Protein AF-A0A945KIW4-F1 (afdb_monomer_lite)

Structure (mmCIF, N/CA/C/O backbone):
data_AF-A0A945KIW4-F1
#
_entry.id   AF-A0A945KIW4-F1
#
loop_
_atom_site.group_PDB
_atom_site.id
_atom_site.type_symbol
_atom_site.label_atom_id
_atom_site.label_alt_id
_atom_site.label_comp_id
_atom_site.label_asym_id
_atom_site.label_entity_id
_atom_site.label_seq_id
_atom_site.pdbx_PDB_ins_code
_atom_site.Cartn_x
_atom_site.Cartn_y
_atom_site.Cartn_z
_atom_site.occupancy
_atom_site.B_iso_or_equiv
_atom_site.auth_seq_id
_atom_site.auth_comp_id
_atom_site.auth_asym_id
_atom_site.auth_atom_id
_atom_site.pdbx_PDB_model_num
ATOM 1 N N . MET A 1 1 ? -2.761 2.392 30.271 1.00 63.56 1 MET A N 1
ATOM 2 C CA . MET A 1 1 ? -2.564 2.402 28.803 1.00 63.56 1 MET A CA 1
ATOM 3 C C . MET A 1 1 ? -1.939 1.092 28.332 1.00 63.56 1 MET A C 1
ATOM 5 O O . MET A 1 1 ? -2.602 0.371 27.607 1.00 63.56 1 MET A O 1
ATOM 9 N N . MET A 1 2 ? -0.765 0.704 28.846 1.00 68.56 2 MET A N 1
ATOM 10 C CA . MET A 1 2 ? -0.045 -0.524 28.455 1.00 68.56 2 MET A CA 1
ATOM 11 C C . MET A 1 2 ? -0.873 -1.828 28.526 1.00 68.56 2 MET A C 1
ATOM 13 O O . MET A 1 2 ? -0.839 -2.626 27.595 1.00 68.56 2 MET A O 1
ATOM 17 N N . LEU A 1 3 ? -1.683 -2.027 29.576 1.00 72.81 3 LEU A N 1
ATOM 18 C CA . LEU A 1 3 ? -2.562 -3.206 29.697 1.00 72.81 3 LEU A CA 1
ATOM 19 C C . LEU A 1 3 ? -3.694 -3.241 28.651 1.00 72.81 3 LEU A C 1
ATOM 21 O O . LEU A 1 3 ? -4.058 -4.319 28.185 1.00 72.81 3 LEU A O 1
ATOM 25 N N . LEU A 1 4 ? -4.230 -2.078 28.264 1.00 71.62 4 LEU A N 1
ATOM 26 C CA . LEU A 1 4 ? -5.297 -1.963 27.259 1.00 71.62 4 LEU A CA 1
ATOM 27 C C . LEU A 1 4 ? -4.749 -2.213 25.853 1.00 71.62 4 LEU A C 1
ATOM 29 O O . LEU A 1 4 ? -5.308 -3.029 25.122 1.00 71.62 4 LEU A O 1
ATOM 33 N N . THR A 1 5 ? -3.604 -1.598 25.531 1.00 77.25 5 THR A N 1
ATOM 34 C CA . THR A 1 5 ? -2.856 -1.847 24.291 1.00 77.25 5 THR A CA 1
ATOM 35 C C . THR A 1 5 ? -2.535 -3.332 24.155 1.00 77.25 5 THR A C 1
ATOM 37 O O . THR A 1 5 ? -2.835 -3.929 23.128 1.00 77.25 5 THR A O 1
ATOM 40 N N . ARG A 1 6 ? -2.014 -3.965 25.217 1.00 81.44 6 ARG A N 1
ATOM 41 C CA . ARG A 1 6 ? -1.710 -5.401 25.225 1.00 81.44 6 ARG A CA 1
ATOM 42 C C . ARG A 1 6 ? -2.956 -6.243 24.949 1.00 81.44 6 ARG A C 1
ATOM 44 O O . ARG A 1 6 ? -2.915 -7.094 24.072 1.00 81.44 6 ARG A O 1
ATOM 51 N N . ARG A 1 7 ? -4.067 -6.020 25.660 1.00 82.69 7 ARG A N 1
ATOM 52 C CA . ARG A 1 7 ? -5.301 -6.807 25.460 1.00 82.69 7 ARG A CA 1
ATOM 53 C C . ARG A 1 7 ? -5.871 -6.664 24.049 1.00 82.69 7 ARG A C 1
ATOM 55 O O . ARG A 1 7 ? -6.299 -7.662 23.483 1.00 82.69 7 ARG A O 1
ATOM 62 N N . PHE A 1 8 ? -5.884 -5.454 23.485 1.00 81.94 8 PHE A N 1
ATOM 63 C CA . PHE A 1 8 ? -6.324 -5.261 22.099 1.00 81.94 8 PHE A CA 1
ATOM 64 C C . PHE A 1 8 ? -5.374 -5.931 21.109 1.00 81.94 8 PHE A C 1
ATOM 66 O O . PHE A 1 8 ? -5.842 -6.646 20.235 1.00 81.94 8 PHE A O 1
ATOM 73 N N . LEU A 1 9 ? -4.059 -5.791 21.299 1.00 85.00 9 LEU A N 1
ATOM 74 C CA . LEU A 1 9 ? -3.056 -6.444 20.459 1.00 85.00 9 LEU A CA 1
ATOM 75 C C . LEU A 1 9 ? -3.239 -7.969 20.428 1.00 85.00 9 LEU A C 1
ATOM 77 O O . LEU A 1 9 ? -3.213 -8.555 19.354 1.00 85.00 9 LEU A O 1
ATOM 81 N N . TRP A 1 10 ? -3.493 -8.604 21.577 1.00 85.88 10 TRP A N 1
ATOM 82 C CA . TRP A 1 10 ? -3.754 -10.049 21.653 1.00 85.88 10 TRP A CA 1
ATOM 83 C C . TRP A 1 10 ? -5.051 -10.476 20.957 1.00 85.88 10 TRP A C 1
ATOM 85 O O . TRP A 1 10 ? -5.103 -11.562 20.398 1.00 85.88 10 TRP A O 1
ATOM 95 N N . GLN A 1 11 ? -6.095 -9.644 20.971 1.00 86.94 11 GLN A N 1
ATOM 96 C CA . GLN A 1 11 ? -7.338 -9.929 20.240 1.00 86.94 11 GLN A CA 1
ATOM 97 C C . GLN A 1 11 ? -7.180 -9.713 18.729 1.00 86.94 11 GLN A C 1
ATOM 99 O O . GLN A 1 11 ? -7.781 -10.429 17.925 1.00 86.94 11 GLN A O 1
ATOM 104 N N . LEU A 1 12 ? -6.371 -8.723 18.352 1.00 86.25 12 LEU A N 1
ATOM 105 C CA . LEU A 1 12 ? -6.058 -8.379 16.970 1.00 86.25 12 LEU A CA 1
ATOM 106 C C . LEU A 1 12 ? -5.184 -9.457 16.317 1.00 86.25 12 LEU A C 1
ATOM 108 O O . LEU A 1 12 ? -5.447 -9.855 15.185 1.00 86.25 12 LEU A O 1
ATOM 112 N N . LEU A 1 13 ? -4.196 -9.958 17.062 1.00 86.19 13 LEU A N 1
ATOM 113 C CA . LEU A 1 13 ? -3.215 -10.962 16.649 1.00 86.19 13 LEU A CA 1
ATOM 114 C C . LEU A 1 13 ? -3.462 -12.333 17.294 1.00 86.19 13 LEU A C 1
ATOM 116 O O . LEU A 1 13 ? -2.514 -13.069 17.565 1.00 86.19 13 LEU A O 1
ATOM 120 N N . ASP A 1 14 ? -4.720 -12.688 17.564 1.00 87.94 14 ASP A N 1
ATOM 121 C CA . ASP A 1 14 ? -5.039 -14.056 17.985 1.00 87.94 14 ASP A CA 1
ATOM 122 C C . ASP A 1 14 ? -4.517 -15.052 16.932 1.00 87.94 14 ASP A C 1
ATOM 124 O O . ASP A 1 14 ? -4.387 -14.702 15.757 1.00 87.94 14 ASP A O 1
ATOM 128 N N . TRP A 1 15 ? -4.224 -16.296 17.313 1.00 78.19 15 TRP A N 1
ATOM 129 C CA . TRP A 1 15 ? -3.606 -17.282 16.416 1.00 78.19 15 TRP A CA 1
ATOM 130 C C . TRP A 1 15 ? -4.393 -17.437 15.107 1.00 78.19 15 TRP A C 1
ATOM 132 O O . TRP A 1 15 ? -3.803 -17.504 14.033 1.00 78.19 15 TRP A O 1
ATOM 142 N N . ARG A 1 16 ? -5.732 -17.382 15.176 1.00 80.75 16 ARG A N 1
ATOM 143 C CA . ARG A 1 16 ? -6.624 -17.397 14.002 1.00 80.75 16 ARG A CA 1
ATOM 144 C C . ARG A 1 16 ? -6.408 -16.190 13.095 1.00 80.75 16 ARG A C 1
ATOM 146 O O . ARG A 1 16 ? -6.459 -16.317 11.877 1.00 80.75 16 ARG A O 1
ATOM 153 N N . GLY A 1 17 ? -6.179 -15.027 13.700 1.00 75.31 17 GLY A N 1
ATOM 154 C CA . GLY A 1 17 ? -5.874 -13.789 12.997 1.00 75.31 17 GLY A CA 1
ATOM 155 C C . GLY A 1 17 ? -4.474 -13.781 12.393 1.00 75.31 17 GLY A C 1
ATOM 156 O O . GLY A 1 17 ? -4.293 -13.214 11.328 1.00 75.31 17 GLY A O 1
ATOM 157 N N . LEU A 1 18 ? -3.500 -14.454 13.009 1.00 82.25 18 LEU A N 1
ATOM 158 C CA . LEU A 1 18 ? -2.141 -14.581 12.474 1.00 82.25 18 LEU A CA 1
ATOM 159 C C . LEU A 1 18 ? -2.008 -15.643 11.375 1.00 82.25 18 LEU A C 1
ATOM 161 O O . LEU A 1 18 ? -1.138 -15.511 10.516 1.00 82.25 18 LEU A O 1
ATOM 165 N N . LEU A 1 19 ? -2.867 -16.666 11.358 1.00 84.94 19 LEU A N 1
ATOM 166 C CA . LEU A 1 19 ? -2.824 -17.709 10.330 1.00 84.94 19 LEU A CA 1
ATOM 167 C C . LEU A 1 19 ? -3.043 -17.159 8.921 1.00 84.94 19 LEU A C 1
ATOM 169 O O . LEU A 1 19 ? -2.301 -17.518 8.013 1.00 84.94 19 LEU A O 1
ATOM 173 N N . PHE A 1 20 ? -4.029 -16.278 8.740 1.00 86.44 20 PHE A N 1
ATOM 174 C CA . PHE A 1 20 ? -4.314 -15.681 7.435 1.00 86.44 20 PHE A CA 1
ATOM 175 C C . PHE A 1 20 ? -3.099 -14.940 6.837 1.00 86.44 20 PHE A C 1
ATOM 177 O O . PHE A 1 20 ? -2.654 -15.335 5.759 1.00 86.44 20 PHE A O 1
ATOM 184 N N . PRO A 1 21 ? -2.501 -13.930 7.505 1.00 86.38 21 PRO A N 1
ATOM 185 C CA . PRO A 1 21 ? -1.331 -13.241 6.980 1.00 86.38 21 PRO A CA 1
ATOM 186 C C . PRO A 1 21 ? -0.107 -14.157 6.880 1.00 86.38 21 PRO A C 1
ATOM 188 O O . PRO A 1 21 ? 0.658 -14.012 5.936 1.00 86.38 21 PRO A O 1
ATOM 191 N N . ALA A 1 22 ? 0.076 -15.130 7.780 1.00 85.62 22 ALA A N 1
ATOM 192 C CA . ALA A 1 22 ? 1.193 -16.073 7.686 1.00 85.62 22 ALA A CA 1
ATOM 193 C C . ALA A 1 22 ? 1.112 -16.946 6.423 1.00 85.62 22 ALA A C 1
ATOM 195 O O . ALA A 1 22 ? 2.084 -17.035 5.673 1.00 85.62 22 ALA A O 1
ATOM 196 N N . VAL A 1 23 ? -0.053 -17.546 6.153 1.00 87.56 23 VAL A N 1
ATOM 197 C CA . VAL A 1 23 ? -0.297 -18.320 4.923 1.00 87.56 23 VAL A CA 1
ATOM 198 C C . VAL A 1 23 ? -0.122 -17.433 3.698 1.00 87.56 23 VAL A C 1
ATOM 200 O O . VAL A 1 23 ? 0.484 -17.848 2.716 1.00 87.56 23 VAL A O 1
ATOM 203 N N . LEU A 1 24 ? -0.603 -16.195 3.774 1.00 88.00 24 LEU A N 1
ATOM 204 C CA . LEU A 1 24 ? -0.514 -15.238 2.686 1.00 88.00 24 LEU A CA 1
ATOM 205 C C . LEU A 1 24 ? 0.927 -14.817 2.385 1.00 88.00 24 LEU A C 1
ATOM 207 O O . LEU A 1 24 ? 1.303 -14.773 1.220 1.00 88.00 24 LEU A O 1
ATOM 211 N N . PHE A 1 25 ? 1.758 -14.575 3.400 1.00 88.88 25 PHE A N 1
ATOM 212 C CA . PHE A 1 25 ? 3.174 -14.263 3.201 1.00 88.88 25 PHE A CA 1
ATOM 213 C C . PHE A 1 25 ? 3.956 -15.457 2.665 1.00 88.88 25 PHE A C 1
ATOM 215 O O . PHE A 1 25 ? 4.799 -15.276 1.791 1.00 88.88 25 PHE A O 1
ATOM 222 N N . LEU A 1 26 ? 3.656 -16.674 3.128 1.00 85.25 26 LEU A N 1
ATOM 223 C CA . LEU A 1 26 ? 4.253 -17.888 2.573 1.00 85.25 26 LEU A CA 1
ATOM 224 C C . LEU A 1 26 ? 3.846 -18.081 1.109 1.00 85.25 26 LEU A C 1
ATOM 226 O O . LEU A 1 26 ? 4.709 -18.291 0.263 1.00 85.25 26 LEU A O 1
ATOM 230 N N . ALA A 1 27 ? 2.559 -17.940 0.790 1.00 85.44 27 ALA A N 1
ATOM 231 C CA . ALA A 1 27 ? 2.065 -18.017 -0.580 1.00 85.44 27 ALA A CA 1
ATOM 232 C C . ALA A 1 27 ? 2.685 -16.926 -1.463 1.00 85.44 27 ALA A C 1
ATOM 234 O O . ALA A 1 27 ? 3.157 -17.225 -2.553 1.00 85.44 27 ALA A O 1
ATOM 235 N N . ALA A 1 28 ? 2.763 -15.684 -0.980 1.00 85.62 28 ALA A N 1
ATOM 236 C CA . ALA A 1 28 ? 3.401 -14.580 -1.688 1.00 85.62 28 ALA A CA 1
ATOM 237 C C . ALA A 1 28 ? 4.881 -14.856 -1.953 1.00 85.62 28 ALA A C 1
ATOM 239 O O . ALA A 1 28 ? 5.380 -14.621 -3.055 1.00 85.62 28 ALA A O 1
ATOM 240 N N . ALA A 1 29 ? 5.595 -15.372 -0.957 1.00 83.06 29 ALA A N 1
ATOM 241 C CA . ALA A 1 29 ? 7.010 -15.663 -1.079 1.00 83.06 29 ALA A CA 1
ATOM 242 C C . ALA A 1 29 ? 7.276 -16.830 -2.049 1.00 83.06 29 ALA A C 1
ATOM 244 O O . ALA A 1 29 ? 8.207 -16.729 -2.842 1.00 83.06 29 ALA A O 1
ATOM 245 N N . GLN A 1 30 ? 6.419 -17.858 -2.055 1.00 82.00 30 GLN A N 1
ATOM 246 C CA . GLN A 1 30 ? 6.474 -19.001 -2.980 1.00 82.00 30 GLN A CA 1
ATOM 247 C C . GLN A 1 30 ? 6.045 -18.648 -4.411 1.00 82.00 30 GLN A C 1
ATOM 249 O O . GLN A 1 30 ? 6.653 -19.087 -5.383 1.00 82.00 30 GLN A O 1
ATOM 254 N N . LEU A 1 31 ? 4.994 -17.843 -4.573 1.00 76.38 31 LEU A N 1
ATOM 255 C CA . LEU A 1 31 ? 4.541 -17.405 -5.892 1.00 76.38 31 LEU A CA 1
ATOM 256 C C . LEU A 1 31 ? 5.567 -16.462 -6.513 1.00 76.38 31 LEU A C 1
ATOM 258 O O . LEU A 1 31 ? 5.933 -16.637 -7.670 1.00 76.38 31 LEU A O 1
ATOM 262 N N . SER A 1 32 ? 6.106 -15.520 -5.739 1.00 73.50 32 SER A N 1
ATOM 263 C CA . SER A 1 32 ? 7.116 -14.584 -6.247 1.00 73.50 32 SER A CA 1
ATOM 264 C C . SER A 1 32 ? 8.484 -15.217 -6.537 1.00 73.50 32 SER A C 1
ATOM 266 O O . SER A 1 32 ? 9.321 -14.588 -7.180 1.00 73.50 32 SER A O 1
ATOM 268 N N . SER A 1 33 ? 8.750 -16.435 -6.055 1.00 70.31 33 SER A N 1
ATOM 269 C CA . SER A 1 33 ? 9.954 -17.201 -6.397 1.00 70.31 33 SER A CA 1
ATOM 270 C C . SER A 1 33 ? 9.767 -18.148 -7.582 1.00 70.31 33 SER A C 1
ATOM 272 O O . SER A 1 33 ? 10.751 -18.697 -8.079 1.00 70.31 33 SER A O 1
ATOM 274 N N . ASN A 1 34 ? 8.536 -18.371 -8.050 1.00 65.19 34 ASN A N 1
ATOM 275 C CA . ASN A 1 34 ? 8.277 -19.379 -9.067 1.00 65.19 34 ASN A CA 1
ATOM 276 C C . ASN A 1 34 ? 8.576 -18.859 -10.483 1.00 65.19 34 ASN A C 1
ATOM 278 O O . ASN A 1 34 ? 7.857 -18.031 -11.038 1.00 65.19 34 ASN A O 1
ATOM 282 N N . HIS A 1 35 ? 9.620 -19.417 -11.100 1.00 59.22 35 HIS A N 1
ATOM 283 C CA . HIS A 1 35 ? 10.063 -19.087 -12.458 1.00 59.22 35 HIS A CA 1
ATOM 284 C C . HIS A 1 35 ? 9.017 -19.417 -13.537 1.00 59.22 35 HIS A C 1
ATOM 286 O O . HIS A 1 35 ? 8.996 -18.781 -14.586 1.00 59.22 35 HIS A O 1
ATOM 292 N N . THR A 1 36 ? 8.146 -20.399 -13.293 1.00 52.28 36 THR A N 1
ATOM 293 C CA . THR A 1 36 ? 7.191 -20.900 -14.301 1.00 52.28 36 THR A CA 1
ATOM 294 C C . THR A 1 36 ? 5.951 -20.024 -14.461 1.00 52.28 36 THR A C 1
ATOM 296 O O . THR A 1 36 ? 5.303 -20.072 -15.502 1.00 52.28 36 THR A O 1
ATOM 299 N N . LEU A 1 37 ? 5.635 -19.205 -13.454 1.00 51.31 37 LEU A N 1
ATOM 300 C CA . LEU A 1 37 ? 4.427 -18.375 -13.421 1.00 51.31 37 LEU A CA 1
ATOM 301 C C . LEU A 1 37 ? 4.678 -16.926 -13.870 1.00 51.31 37 LEU A C 1
ATOM 303 O O . LEU A 1 37 ? 3.746 -16.130 -13.895 1.00 51.31 37 LEU A O 1
ATOM 307 N N . GLY A 1 38 ? 5.919 -16.570 -14.223 1.00 48.00 38 GLY A N 1
ATOM 308 C CA . GLY A 1 38 ? 6.281 -15.209 -14.641 1.00 48.00 38 GLY A CA 1
ATOM 309 C C . GLY A 1 38 ? 6.292 -14.170 -13.509 1.00 48.00 38 GLY A C 1
ATOM 310 O O . GLY A 1 38 ? 6.544 -12.999 -13.765 1.00 48.00 38 GLY A O 1
ATOM 311 N N . THR A 1 39 ? 6.082 -14.589 -12.261 1.00 52.34 39 THR A N 1
ATOM 312 C CA . THR A 1 39 ? 5.882 -13.749 -11.064 1.00 52.34 39 THR A CA 1
ATOM 313 C C . THR A 1 39 ? 7.182 -13.338 -10.359 1.00 52.34 39 THR A C 1
ATOM 315 O O . THR A 1 39 ? 7.203 -13.077 -9.158 1.00 52.34 39 THR A O 1
ATOM 318 N N . GLN A 1 40 ? 8.304 -13.286 -11.084 1.00 65.81 40 GLN A N 1
ATOM 319 C CA . GLN A 1 40 ? 9.625 -12.932 -10.542 1.00 65.81 40 GLN A CA 1
ATOM 320 C C . GLN A 1 40 ? 9.799 -11.424 -10.345 1.00 65.81 40 GLN A C 1
ATOM 322 O O . GLN A 1 40 ? 10.730 -10.804 -10.878 1.00 65.81 40 GLN A O 1
ATOM 327 N N . SER A 1 41 ? 8.896 -10.808 -9.597 1.00 72.94 41 SER A N 1
ATOM 328 C CA . SER A 1 41 ? 9.038 -9.410 -9.235 1.00 72.94 41 SER A CA 1
ATOM 329 C C . SER A 1 41 ? 8.836 -9.216 -7.739 1.00 72.94 41 SER A C 1
ATOM 331 O O . SER A 1 41 ? 8.023 -9.870 -7.076 1.00 72.94 41 SER A O 1
ATOM 333 N N . LEU A 1 42 ? 9.620 -8.293 -7.182 1.00 79.31 42 LEU A N 1
ATOM 334 C CA . LEU A 1 42 ? 9.376 -7.794 -5.836 1.00 79.31 42 LEU A CA 1
ATOM 335 C C . LEU A 1 42 ? 8.002 -7.104 -5.766 1.00 79.31 42 LEU A C 1
ATOM 337 O O . LEU A 1 4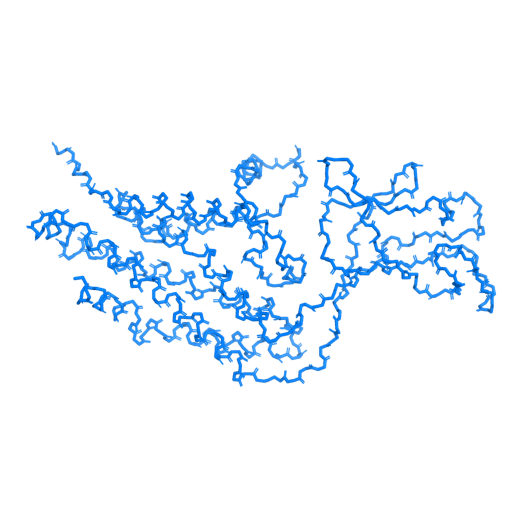2 ? 7.345 -7.171 -4.730 1.00 79.31 42 LEU A O 1
ATOM 341 N N . GLY A 1 43 ? 7.543 -6.525 -6.878 1.00 80.62 43 GLY A N 1
ATOM 342 C CA . GLY A 1 43 ? 6.206 -5.964 -7.017 1.00 80.62 43 GLY A CA 1
ATOM 343 C C . GLY A 1 43 ? 5.091 -6.976 -6.758 1.00 80.62 43 GLY A C 1
ATOM 344 O O . GLY A 1 43 ? 4.190 -6.677 -5.978 1.00 80.62 43 GLY A O 1
ATOM 345 N N . ASP A 1 44 ? 5.158 -8.184 -7.323 1.00 81.31 44 ASP A N 1
ATOM 346 C CA . ASP A 1 44 ? 4.145 -9.237 -7.116 1.00 81.31 44 ASP A CA 1
ATOM 347 C C . ASP A 1 44 ? 4.127 -9.728 -5.668 1.00 81.31 44 ASP A C 1
ATOM 349 O O . ASP A 1 44 ? 3.067 -9.945 -5.074 1.00 81.31 44 ASP A O 1
ATOM 353 N N . TYR A 1 45 ? 5.316 -9.849 -5.070 1.00 86.06 45 TYR A N 1
ATOM 354 C CA . TYR A 1 45 ? 5.440 -10.150 -3.651 1.00 86.06 45 TYR A CA 1
ATOM 355 C C . TYR A 1 45 ? 4.736 -9.092 -2.792 1.00 86.06 45 TYR A C 1
ATOM 357 O O . TYR A 1 45 ? 3.934 -9.433 -1.922 1.00 86.06 45 TYR A O 1
ATOM 365 N N . LEU A 1 46 ? 5.020 -7.812 -3.045 1.00 87.94 46 LEU A N 1
ATOM 366 C CA . LEU A 1 46 ? 4.427 -6.698 -2.309 1.00 87.94 46 LEU A CA 1
ATOM 367 C C . LEU A 1 46 ? 2.918 -6.600 -2.553 1.00 87.94 46 LEU A C 1
ATOM 369 O O . LEU A 1 46 ? 2.176 -6.362 -1.602 1.00 87.94 46 LEU A O 1
ATOM 373 N N . ALA A 1 47 ? 2.454 -6.852 -3.782 1.00 88.06 47 ALA A N 1
ATOM 374 C CA . ALA A 1 47 ? 1.037 -6.882 -4.139 1.00 88.06 47 ALA A CA 1
ATOM 375 C C . ALA A 1 47 ? 0.276 -7.877 -3.264 1.00 88.06 47 ALA A C 1
ATOM 377 O O . ALA A 1 47 ? -0.706 -7.514 -2.615 1.00 88.06 47 ALA A O 1
ATOM 378 N N . LEU A 1 48 ? 0.776 -9.108 -3.162 1.00 87.31 48 LEU A N 1
ATOM 379 C CA . LEU A 1 48 ? 0.174 -10.115 -2.297 1.00 87.31 48 LEU A CA 1
ATOM 380 C C . LEU A 1 48 ? 0.333 -9.744 -0.819 1.00 87.31 48 LEU A C 1
ATOM 382 O O . LEU A 1 48 ? -0.647 -9.791 -0.079 1.00 87.31 48 LEU A O 1
ATOM 386 N N . ALA A 1 49 ? 1.517 -9.299 -0.390 1.00 88.94 49 ALA A N 1
ATOM 387 C CA . ALA A 1 49 ? 1.766 -8.898 0.995 1.00 88.94 49 ALA A CA 1
ATOM 388 C C . ALA A 1 49 ? 0.863 -7.740 1.464 1.00 88.94 49 ALA A C 1
ATOM 390 O O . ALA A 1 49 ? 0.537 -7.678 2.650 1.00 88.94 49 ALA A O 1
ATOM 391 N N . SER A 1 50 ? 0.409 -6.865 0.558 1.00 91.69 50 SER A N 1
ATOM 392 C CA . SER A 1 50 ? -0.499 -5.744 0.851 1.00 91.69 50 SER A CA 1
ATOM 393 C C . SER A 1 50 ? -1.899 -6.177 1.315 1.00 91.69 50 SER A C 1
ATOM 395 O O . SER A 1 50 ? -2.608 -5.417 1.974 1.00 91.69 50 SER A O 1
ATOM 397 N N . LEU A 1 51 ? -2.287 -7.432 1.082 1.00 91.62 51 LEU A N 1
ATOM 398 C CA . LEU A 1 51 ? -3.542 -7.978 1.598 1.00 91.62 51 LEU A CA 1
ATOM 399 C C . LEU A 1 51 ? -3.533 -8.127 3.129 1.00 91.62 51 LEU A C 1
ATOM 401 O O . LEU A 1 51 ? -4.586 -8.053 3.763 1.00 91.62 51 LEU A O 1
ATOM 405 N N . ALA A 1 52 ? -2.360 -8.293 3.747 1.00 91.75 52 ALA A N 1
ATOM 406 C CA . ALA A 1 52 ? -2.230 -8.383 5.199 1.00 91.75 52 ALA A CA 1
ATOM 407 C C . ALA A 1 52 ? -2.583 -7.067 5.930 1.00 91.75 52 ALA A C 1
ATOM 409 O O . ALA A 1 52 ? -3.401 -7.117 6.852 1.00 91.75 52 ALA A O 1
ATOM 410 N N . PRO A 1 53 ? -2.048 -5.885 5.556 1.00 92.94 53 PRO A N 1
ATOM 411 C CA . PRO A 1 53 ? -2.482 -4.623 6.151 1.00 92.94 53 PRO A CA 1
ATOM 412 C C . PRO A 1 53 ? -3.945 -4.282 5.832 1.00 92.94 53 PRO A C 1
ATOM 414 O O . PRO A 1 53 ? -4.631 -3.748 6.701 1.00 92.94 53 PRO A O 1
ATOM 417 N N . ILE A 1 54 ? -4.466 -4.658 4.658 1.00 92.94 54 ILE A N 1
ATOM 418 C CA . ILE A 1 54 ? -5.902 -4.539 4.339 1.00 92.94 54 ILE A CA 1
ATOM 419 C C . ILE A 1 54 ? -6.750 -5.339 5.338 1.00 92.94 54 ILE A C 1
ATOM 421 O O . ILE A 1 54 ? -7.689 -4.812 5.941 1.00 92.94 54 ILE A O 1
ATOM 425 N N . TRP A 1 55 ? -6.389 -6.604 5.558 1.00 93.69 55 TRP A N 1
ATOM 426 C CA . TRP A 1 55 ? -7.040 -7.464 6.544 1.00 93.69 55 TRP A CA 1
ATOM 427 C C . TRP A 1 55 ? -6.934 -6.891 7.964 1.00 93.69 55 TRP A C 1
ATOM 429 O O . TRP A 1 55 ? -7.913 -6.908 8.713 1.00 93.69 55 TRP A O 1
ATOM 439 N N . LEU A 1 56 ? -5.777 -6.329 8.326 1.00 93.31 56 LEU A N 1
ATOM 440 C CA . LEU A 1 56 ? -5.559 -5.713 9.632 1.00 93.31 56 LEU A CA 1
ATOM 441 C C . LEU A 1 56 ? -6.498 -4.525 9.870 1.00 93.31 56 LEU A C 1
ATOM 443 O O . LEU A 1 56 ? -7.067 -4.424 10.958 1.00 93.31 56 LEU A O 1
ATOM 447 N N . ILE A 1 57 ? -6.687 -3.652 8.873 1.00 94.00 57 ILE A N 1
ATOM 448 C CA . ILE A 1 57 ? -7.618 -2.515 8.967 1.00 94.00 57 ILE A CA 1
ATOM 449 C C . ILE A 1 57 ? -9.032 -3.023 9.243 1.00 94.00 57 ILE A C 1
ATOM 451 O O . ILE A 1 57 ? -9.671 -2.567 10.196 1.00 94.00 57 ILE A O 1
ATOM 455 N N . TYR A 1 58 ? -9.492 -4.010 8.469 1.00 93.88 58 TYR A N 1
ATOM 456 C CA . TYR A 1 58 ? -10.800 -4.625 8.682 1.00 93.88 58 TYR A CA 1
ATOM 457 C C . TYR A 1 58 ? -10.936 -5.195 10.095 1.00 93.88 58 TYR A C 1
ATOM 459 O O . TYR A 1 58 ? -11.908 -4.913 10.797 1.00 93.88 58 TYR A O 1
ATOM 467 N N . ARG A 1 59 ? -9.939 -5.966 10.540 1.00 92.81 59 ARG A N 1
ATOM 468 C CA . ARG A 1 59 ? -9.962 -6.624 11.847 1.00 92.81 59 ARG A CA 1
ATOM 469 C C . ARG A 1 59 ? -9.953 -5.622 12.999 1.00 92.81 59 ARG A C 1
ATOM 471 O O . ARG A 1 59 ? -10.684 -5.810 13.970 1.00 92.81 59 ARG A O 1
ATOM 478 N N . ALA A 1 60 ? -9.161 -4.558 12.890 1.00 92.06 60 ALA A N 1
ATOM 479 C CA . ALA A 1 60 ? -9.122 -3.485 13.876 1.00 92.06 60 ALA A CA 1
ATOM 480 C C . ALA A 1 60 ? -10.481 -2.771 13.966 1.00 92.06 60 ALA A C 1
ATOM 482 O O . ALA A 1 60 ? -10.980 -2.536 15.068 1.00 92.06 60 ALA A O 1
ATOM 483 N N . CYS A 1 61 ? -11.112 -2.503 12.819 1.00 91.81 61 CYS A N 1
ATOM 484 C CA . CYS A 1 61 ? -12.450 -1.918 12.750 1.00 91.81 61 CYS A CA 1
ATOM 485 C C . CYS A 1 61 ? -13.517 -2.827 13.372 1.00 91.81 61 CYS A C 1
ATOM 487 O O . CYS A 1 61 ? -14.357 -2.349 14.131 1.00 91.81 61 CYS A O 1
ATOM 489 N N . ASP A 1 62 ? -13.479 -4.130 13.084 1.00 91.12 62 ASP A N 1
ATOM 490 C CA . ASP A 1 62 ? -14.429 -5.114 13.613 1.00 91.12 62 ASP A CA 1
ATOM 491 C C . ASP A 1 62 ? -14.341 -5.228 15.139 1.00 91.12 62 ASP A C 1
ATOM 493 O O . ASP A 1 62 ? -15.349 -5.108 15.835 1.00 91.12 62 ASP A O 1
ATOM 497 N N . LEU A 1 63 ? -13.127 -5.349 15.681 1.00 89.69 63 LEU A N 1
ATOM 498 C CA . LEU A 1 63 ? -12.914 -5.404 17.128 1.00 89.69 63 LEU A CA 1
ATOM 499 C C . LEU A 1 63 ? -13.324 -4.106 17.829 1.00 89.69 63 LEU A C 1
ATOM 501 O O . LEU A 1 63 ? -13.954 -4.159 18.888 1.00 89.69 63 LEU A O 1
ATOM 505 N N . SER A 1 64 ? -12.996 -2.948 17.247 1.00 88.19 64 SER A N 1
ATOM 506 C CA . SER A 1 64 ? -13.396 -1.653 17.808 1.00 88.19 64 SER A CA 1
ATOM 507 C C . SER A 1 64 ? -14.923 -1.504 17.797 1.00 88.19 64 SER A C 1
ATOM 509 O O . SER A 1 64 ? -15.523 -1.153 18.812 1.00 88.19 64 SER A O 1
ATOM 511 N N . HIS A 1 65 ? -15.588 -1.894 16.703 1.00 89.50 65 HIS A N 1
ATOM 512 C CA . HIS A 1 65 ? -17.048 -1.893 16.609 1.00 89.50 65 HIS A CA 1
ATOM 513 C C . HIS A 1 65 ? -17.705 -2.836 17.632 1.00 89.50 65 HIS A C 1
ATOM 515 O O . HIS A 1 65 ? -18.644 -2.435 18.319 1.00 89.50 65 HIS A O 1
ATOM 521 N N . GLN A 1 66 ? -17.210 -4.070 17.781 1.00 86.94 66 GLN A N 1
ATOM 522 C CA . GLN A 1 66 ? -17.721 -5.034 18.766 1.00 86.94 66 GLN A CA 1
ATOM 523 C C . GLN A 1 66 ? -17.591 -4.513 20.199 1.00 86.94 66 GLN A C 1
ATOM 525 O O . GLN A 1 66 ? -18.538 -4.611 20.980 1.00 86.94 66 GLN A O 1
ATOM 530 N N . ARG A 1 67 ? -16.452 -3.911 20.550 1.00 82.44 67 ARG A N 1
ATOM 531 C CA . ARG A 1 67 ? -16.262 -3.301 21.872 1.00 82.44 67 ARG A CA 1
ATOM 532 C C . ARG A 1 67 ? -17.229 -2.150 22.113 1.00 82.44 67 ARG A C 1
ATOM 534 O O . ARG A 1 67 ? -17.882 -2.101 23.155 1.00 82.44 67 ARG A O 1
ATOM 541 N N . LEU A 1 68 ? -17.360 -1.258 21.132 1.00 78.81 68 LEU A N 1
ATOM 542 C CA . LEU A 1 68 ? -18.223 -0.084 21.227 1.00 78.81 68 LEU A CA 1
ATOM 543 C C . LEU A 1 68 ? -19.708 -0.445 21.340 1.00 78.81 68 LEU A C 1
ATOM 545 O O . LEU A 1 68 ? -20.406 0.168 22.143 1.00 78.81 68 LEU A O 1
ATOM 549 N N . HIS A 1 69 ? -20.185 -1.414 20.553 1.00 77.94 69 HIS A N 1
ATOM 550 C CA . HIS A 1 69 ? -21.619 -1.689 20.407 1.00 77.94 69 HIS A CA 1
ATOM 551 C C . HIS A 1 69 ? -22.110 -2.937 21.142 1.00 77.94 69 HIS A C 1
ATOM 553 O O . HIS A 1 69 ? -23.222 -2.924 21.658 1.00 77.94 69 HIS A O 1
ATOM 559 N N . ALA A 1 70 ? -21.317 -4.009 21.200 1.00 74.44 70 ALA A N 1
ATOM 560 C CA . ALA A 1 70 ? -21.745 -5.266 21.818 1.00 74.44 70 ALA A CA 1
ATOM 561 C C . ALA A 1 70 ? -21.305 -5.390 23.283 1.00 74.44 70 ALA A C 1
ATOM 563 O O . ALA A 1 70 ? -21.972 -6.058 24.065 1.00 74.44 70 ALA A O 1
ATOM 564 N N . GLN A 1 71 ? -20.191 -4.758 23.665 1.00 76.94 71 GLN A N 1
ATOM 565 C CA . GLN A 1 71 ? -19.618 -4.902 25.011 1.00 76.94 71 GLN A CA 1
ATOM 566 C C . GLN A 1 71 ? -19.892 -3.698 25.924 1.00 76.94 71 GLN A C 1
ATOM 568 O O . GLN A 1 71 ? -19.459 -3.702 27.072 1.00 76.94 71 GLN A O 1
ATOM 573 N N . GLY A 1 72 ? -20.592 -2.667 25.435 1.00 69.00 72 GLY A N 1
ATOM 574 C CA . GLY A 1 72 ? -20.933 -1.479 26.227 1.00 69.00 72 GLY A CA 1
ATOM 575 C C . GLY A 1 72 ? -19.729 -0.606 26.596 1.00 69.00 72 GLY A C 1
ATOM 576 O O . GLY A 1 72 ? -19.820 0.229 27.495 1.00 69.00 72 GLY A O 1
ATOM 577 N N . TRP A 1 73 ? -18.587 -0.760 25.909 1.00 69.62 73 TRP A N 1
ATOM 578 C CA . TRP A 1 73 ? -17.375 -0.001 26.244 1.00 69.62 73 TRP A CA 1
ATOM 579 C C . TRP A 1 73 ? -17.534 1.493 25.971 1.00 69.62 73 TRP A C 1
ATOM 581 O O . TRP A 1 73 ? -16.806 2.286 26.554 1.00 69.62 73 TRP A O 1
ATOM 591 N N . ALA A 1 74 ? -18.492 1.896 25.133 1.00 65.44 74 ALA A N 1
ATOM 592 C CA . ALA A 1 74 ? -18.819 3.305 24.939 1.00 65.44 74 ALA A CA 1
ATOM 593 C C . ALA A 1 74 ? -19.296 3.971 26.244 1.00 65.44 74 ALA A C 1
ATOM 595 O O . ALA A 1 74 ? -18.889 5.093 26.542 1.00 65.44 74 ALA A O 1
ATOM 596 N N . ASP A 1 75 ? -20.104 3.275 27.048 1.00 64.88 75 ASP A N 1
ATOM 597 C CA . ASP A 1 75 ? -20.562 3.783 28.344 1.00 64.88 75 ASP A CA 1
ATOM 598 C C . ASP A 1 75 ? -19.453 3.688 29.395 1.00 64.88 75 ASP A C 1
ATOM 600 O O . ASP A 1 75 ? -19.246 4.613 30.180 1.00 64.88 75 ASP A O 1
ATOM 604 N N . GLU A 1 76 ? -18.661 2.616 29.354 1.00 63.56 76 GLU A N 1
ATOM 605 C CA . GLU A 1 76 ? -17.516 2.431 30.245 1.00 63.56 76 GLU A CA 1
ATOM 606 C C . GLU A 1 76 ? -16.400 3.472 30.007 1.00 63.56 76 GLU A C 1
ATOM 608 O O . GLU A 1 76 ? -15.785 3.944 30.962 1.00 63.56 76 GLU A O 1
ATOM 613 N N . GLU A 1 77 ? -16.164 3.886 28.756 1.00 64.31 77 GLU A N 1
ATOM 614 C CA . GLU A 1 77 ? -15.240 4.969 28.387 1.00 64.31 77 GLU A CA 1
ATOM 615 C C . GLU A 1 77 ? -15.683 6.322 28.957 1.00 64.31 77 GLU A C 1
ATOM 617 O O . GLU A 1 77 ? -14.851 7.068 29.475 1.00 64.31 77 GLU A O 1
ATOM 622 N N . VAL A 1 78 ? -16.982 6.635 28.882 1.00 61.84 78 VAL A N 1
ATOM 623 C CA . VAL A 1 78 ? -17.550 7.878 29.431 1.00 61.84 78 VAL A CA 1
ATOM 624 C C . VAL A 1 78 ? -17.433 7.902 30.958 1.00 61.84 78 VAL A C 1
ATOM 626 O O . VAL A 1 78 ? -17.186 8.959 31.536 1.00 61.84 78 VAL A O 1
ATOM 629 N N . LEU A 1 79 ? -17.564 6.739 31.605 1.00 55.94 79 LEU A N 1
ATOM 630 C CA . LEU A 1 79 ? -17.558 6.600 33.062 1.00 55.94 79 LEU A CA 1
ATOM 631 C C . LEU A 1 79 ? -16.149 6.486 33.679 1.00 55.94 79 LEU A C 1
ATOM 633 O O . LEU A 1 79 ? -15.931 7.002 34.774 1.00 55.94 79 LEU A O 1
ATOM 637 N N . ARG A 1 80 ? -15.177 5.819 33.030 1.00 57.94 80 ARG A N 1
ATOM 638 C CA . ARG A 1 80 ? -13.878 5.479 33.659 1.00 57.94 80 ARG A CA 1
ATOM 639 C C . ARG A 1 80 ? -12.818 6.580 33.655 1.00 57.94 80 ARG A C 1
ATOM 641 O O . ARG A 1 80 ? -11.929 6.512 34.496 1.00 57.94 80 ARG A O 1
ATOM 648 N N . SER A 1 81 ? -12.847 7.547 32.734 1.00 51.00 81 SER A N 1
ATOM 649 C CA . SER A 1 81 ? -12.146 8.849 32.834 1.00 51.00 81 SER A CA 1
ATOM 650 C C . SER A 1 81 ? -12.244 9.617 31.505 1.00 51.00 81 SER A C 1
ATOM 652 O O . SER A 1 81 ? -12.166 8.986 30.452 1.00 51.00 81 SER A O 1
ATOM 654 N N . PRO A 1 82 ? -12.216 10.965 31.510 1.00 54.22 82 PRO A N 1
ATOM 655 C CA . PRO A 1 82 ? -12.157 11.801 30.298 1.00 54.22 82 PRO A CA 1
ATOM 656 C C . PRO A 1 82 ? -10.840 11.681 29.506 1.00 54.22 82 PRO A C 1
ATOM 658 O O . PRO A 1 82 ? -10.639 12.358 28.495 1.00 54.22 82 PRO A O 1
ATOM 661 N N . THR A 1 83 ? -9.890 10.865 29.972 1.00 55.97 83 THR A N 1
ATOM 662 C CA . THR A 1 83 ? -8.583 10.750 29.334 1.00 55.97 83 THR A CA 1
ATOM 663 C C . THR A 1 83 ? -8.702 9.842 28.115 1.00 55.97 83 THR A C 1
ATOM 665 O O . THR A 1 83 ? -9.040 8.669 28.235 1.00 55.97 83 THR A O 1
ATOM 668 N N . LYS A 1 84 ? -8.416 10.400 26.934 1.00 63.47 84 LYS A N 1
ATOM 669 C CA . LYS A 1 84 ? -8.490 9.830 25.570 1.00 63.47 84 LYS A CA 1
ATOM 670 C C . LYS A 1 84 ? -7.575 8.603 25.328 1.00 63.47 84 LYS A C 1
ATOM 672 O O . LYS A 1 84 ? -7.020 8.420 24.250 1.00 63.47 84 LYS A O 1
ATOM 677 N N . ARG A 1 85 ? -7.352 7.780 26.355 1.00 68.12 85 ARG A N 1
ATOM 678 C CA . ARG A 1 85 ? -6.344 6.717 26.443 1.00 68.12 85 ARG A CA 1
ATOM 679 C C . ARG A 1 85 ? -6.760 5.441 25.720 1.00 68.12 85 ARG A C 1
ATOM 681 O O . ARG A 1 85 ? -5.877 4.721 25.267 1.00 68.12 85 ARG A O 1
ATOM 688 N N . LEU A 1 86 ? -8.059 5.153 25.618 1.00 73.00 86 LEU A N 1
ATOM 689 C CA . LEU A 1 86 ? -8.554 3.944 24.959 1.00 73.00 86 LEU A CA 1
ATOM 690 C C . LEU A 1 86 ? -8.423 3.991 23.423 1.00 73.00 86 LEU A C 1
ATOM 692 O O . LEU A 1 86 ? -7.741 3.109 22.900 1.00 73.00 86 LEU A O 1
ATOM 696 N N . PRO A 1 87 ? -8.913 5.024 22.700 1.00 77.25 87 PRO A N 1
ATOM 697 C CA . PRO A 1 87 ? -8.755 5.090 21.241 1.00 77.25 87 PRO A CA 1
ATOM 698 C C . PRO A 1 87 ? -7.284 5.123 20.824 1.00 77.25 87 PRO A C 1
ATOM 700 O O . PRO A 1 87 ? -6.878 4.439 19.889 1.00 77.25 87 PRO A O 1
ATOM 703 N N . LEU A 1 88 ? -6.458 5.854 21.577 1.00 82.88 88 LEU A N 1
ATOM 704 C CA . LEU A 1 88 ? -5.019 5.900 21.344 1.00 82.88 88 LEU A CA 1
ATOM 705 C C . LEU A 1 88 ? -4.374 4.527 21.586 1.00 82.88 88 LEU A C 1
ATOM 707 O O . LEU A 1 88 ? -3.495 4.126 20.833 1.00 82.88 88 LEU A O 1
ATOM 711 N N . SER A 1 89 ? -4.823 3.769 22.594 1.00 83.94 89 SER A N 1
ATOM 712 C CA . SER A 1 89 ? -4.302 2.422 22.848 1.00 83.94 89 SER A CA 1
ATOM 713 C C . SER A 1 89 ? -4.666 1.409 21.761 1.00 83.94 89 SER A C 1
ATOM 715 O O . SER A 1 89 ? -3.831 0.559 21.455 1.00 83.94 89 SER A O 1
ATOM 717 N N . GLU A 1 90 ? -5.862 1.510 21.170 1.00 86.62 90 GLU A N 1
ATOM 718 C CA . GLU A 1 90 ? -6.294 0.668 20.046 1.00 86.62 90 GLU A CA 1
ATOM 719 C C . GLU A 1 90 ? -5.515 1.017 18.777 1.00 86.62 90 GLU A C 1
ATOM 721 O O . GLU A 1 90 ? -4.970 0.124 18.131 1.00 86.62 90 GLU A O 1
ATOM 726 N N . PHE A 1 91 ? -5.355 2.313 18.485 1.00 88.62 91 PHE A N 1
ATOM 727 C CA . PHE A 1 91 ? -4.534 2.774 17.368 1.00 88.62 91 PHE A CA 1
ATOM 728 C C . PHE A 1 91 ? -3.068 2.346 17.515 1.00 88.62 91 PHE A C 1
ATOM 730 O O . PHE A 1 91 ? -2.515 1.748 16.599 1.00 88.62 91 PHE A O 1
ATOM 737 N N . LEU A 1 92 ? -2.444 2.559 18.682 1.00 89.38 92 LEU A N 1
ATOM 738 C CA . LEU A 1 92 ? -1.065 2.120 18.932 1.00 89.38 92 LEU A CA 1
ATOM 739 C C . LEU A 1 92 ? -0.902 0.606 18.772 1.00 89.38 92 LEU A C 1
ATOM 741 O O . LEU A 1 92 ? 0.084 0.155 18.199 1.00 89.38 92 LEU A O 1
ATOM 745 N N . ALA A 1 93 ? -1.852 -0.184 19.273 1.00 88.75 93 ALA A N 1
ATOM 746 C CA . ALA A 1 93 ? -1.813 -1.632 19.113 1.00 88.75 93 ALA A CA 1
ATOM 747 C C . ALA A 1 93 ? -1.971 -2.048 17.642 1.00 88.75 93 ALA A C 1
ATOM 749 O O . ALA A 1 93 ? -1.268 -2.949 17.195 1.00 88.75 93 ALA A O 1
ATOM 750 N N . ALA A 1 94 ? -2.826 -1.368 16.877 1.00 90.69 94 ALA A N 1
ATOM 751 C CA . ALA A 1 94 ? -2.958 -1.609 15.448 1.00 90.69 94 ALA A CA 1
ATOM 752 C C . ALA A 1 94 ? -1.692 -1.198 14.668 1.00 90.69 94 ALA A C 1
ATOM 754 O O . ALA A 1 94 ? -1.260 -1.937 13.789 1.00 90.69 94 ALA A O 1
ATOM 755 N N . CYS A 1 95 ? -1.021 -0.106 15.048 1.00 91.75 95 CYS A N 1
ATOM 756 C CA . CYS A 1 95 ? 0.284 0.271 14.494 1.00 91.75 95 CYS A CA 1
ATOM 757 C C . CYS A 1 95 ? 1.371 -0.768 14.8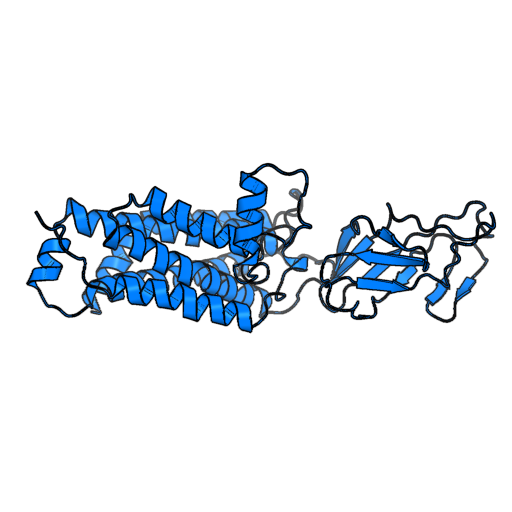06 1.00 91.75 95 CYS A C 1
ATOM 759 O O . CYS A 1 95 ? 2.140 -1.140 13.923 1.00 91.75 95 CYS A O 1
ATOM 761 N N . LEU A 1 96 ? 1.428 -1.271 16.043 1.00 91.94 96 LEU A N 1
ATOM 762 C CA . LEU A 1 96 ? 2.365 -2.334 16.420 1.00 91.94 96 LEU A CA 1
ATOM 763 C C . LEU A 1 96 ? 2.095 -3.626 15.643 1.00 91.94 96 LEU A C 1
ATOM 765 O O . LEU A 1 96 ? 3.036 -4.272 15.192 1.00 91.94 96 LEU A O 1
ATOM 769 N N . ALA A 1 97 ? 0.824 -3.982 15.452 1.00 91.81 97 ALA A N 1
ATOM 770 C CA . ALA A 1 97 ? 0.435 -5.123 14.634 1.00 91.81 97 ALA A CA 1
ATOM 771 C C . ALA A 1 97 ? 0.819 -4.936 13.162 1.00 91.81 97 ALA A C 1
ATOM 773 O O . ALA A 1 97 ? 1.339 -5.868 12.560 1.00 91.81 97 ALA A O 1
ATOM 774 N N . LEU A 1 98 ? 0.633 -3.737 12.602 1.00 93.56 98 LEU A N 1
ATOM 775 C CA . LEU A 1 98 ? 1.055 -3.414 11.240 1.00 93.56 98 LEU A CA 1
ATOM 776 C C . LEU A 1 98 ? 2.564 -3.610 11.079 1.00 93.56 98 LEU A C 1
ATOM 778 O O . LEU A 1 98 ? 2.995 -4.332 10.187 1.00 93.56 98 LEU A O 1
ATOM 782 N N . LEU A 1 99 ? 3.362 -3.030 11.979 1.00 92.94 99 LEU A N 1
ATOM 783 C CA . LEU A 1 99 ? 4.815 -3.193 11.957 1.00 92.94 99 LEU A CA 1
ATOM 784 C C . LEU A 1 99 ? 5.219 -4.665 12.079 1.00 92.94 99 LEU A C 1
ATOM 786 O O . LEU A 1 99 ? 6.074 -5.115 11.325 1.00 92.94 99 LEU A O 1
ATOM 790 N N . LEU A 1 100 ? 4.579 -5.427 12.969 1.00 91.56 100 LEU A N 1
ATOM 791 C CA . LEU A 1 100 ? 4.861 -6.851 13.152 1.00 91.56 100 LEU A CA 1
ATOM 792 C C . LEU A 1 100 ? 4.492 -7.693 11.920 1.00 91.56 100 LEU A C 1
ATOM 794 O O . LEU A 1 100 ? 5.240 -8.588 11.540 1.00 91.56 100 LEU A O 1
ATOM 798 N N . LEU A 1 101 ? 3.370 -7.405 11.258 1.00 91.25 101 LEU A N 1
ATOM 799 C CA . LEU A 1 101 ? 3.012 -8.075 10.005 1.00 91.25 101 LEU A CA 1
ATOM 800 C C . LEU A 1 101 ? 4.036 -7.780 8.906 1.00 91.25 101 LEU A C 1
ATOM 802 O O . LEU A 1 101 ? 4.420 -8.679 8.165 1.00 91.25 101 LEU A O 1
ATOM 806 N N . LEU A 1 102 ? 4.522 -6.543 8.824 1.00 89.81 102 LEU A N 1
ATOM 807 C CA . LEU A 1 102 ? 5.517 -6.151 7.830 1.00 89.81 102 LEU A CA 1
ATOM 808 C C . LEU A 1 102 ? 6.901 -6.741 8.117 1.00 89.81 102 LEU A C 1
ATOM 810 O O . LEU A 1 102 ? 7.593 -7.138 7.181 1.00 89.81 102 LEU A O 1
ATOM 814 N N . THR A 1 103 ? 7.309 -6.866 9.383 1.00 90.06 103 THR A N 1
ATOM 815 C CA . THR A 1 103 ? 8.554 -7.573 9.719 1.00 90.06 103 THR A CA 1
ATOM 816 C C . THR A 1 103 ? 8.455 -9.063 9.404 1.00 90.06 103 THR A C 1
ATOM 818 O O . THR A 1 103 ? 9.410 -9.626 8.868 1.00 90.06 103 THR A O 1
ATOM 821 N N . LEU A 1 104 ? 7.298 -9.690 9.650 1.00 89.19 104 LEU A N 1
ATOM 822 C CA . LEU A 1 104 ? 7.033 -11.073 9.241 1.00 89.19 104 LEU A CA 1
ATOM 823 C C . LEU A 1 104 ? 7.055 -11.234 7.719 1.00 89.19 104 LEU A C 1
ATOM 825 O O . LEU A 1 104 ? 7.629 -12.203 7.231 1.00 89.19 104 LEU A O 1
ATOM 829 N N . ALA A 1 105 ? 6.506 -10.276 6.970 1.00 88.25 105 ALA A N 1
ATOM 830 C CA . ALA A 1 105 ? 6.620 -10.246 5.517 1.00 88.25 105 ALA A CA 1
ATOM 831 C C . ALA A 1 105 ? 8.099 -10.173 5.087 1.00 88.25 105 ALA A C 1
ATOM 833 O O . ALA A 1 105 ? 8.552 -10.953 4.251 1.00 88.25 105 ALA A O 1
ATOM 834 N N . GLY A 1 106 ? 8.894 -9.284 5.684 1.00 86.38 106 GLY A N 1
ATOM 835 C CA . GLY A 1 106 ? 10.334 -9.219 5.416 1.00 86.38 106 GLY A CA 1
ATOM 836 C C . GLY A 1 106 ? 11.029 -10.564 5.656 1.00 86.38 106 GLY A C 1
ATOM 837 O O . GLY A 1 106 ? 11.713 -11.073 4.770 1.00 86.38 106 GLY A O 1
ATOM 838 N N . ALA A 1 107 ? 10.772 -11.181 6.811 1.00 85.88 107 ALA A N 1
ATOM 839 C CA . ALA A 1 107 ? 11.340 -12.475 7.177 1.00 85.88 107 ALA A CA 1
ATOM 840 C C . ALA A 1 107 ? 10.912 -13.605 6.225 1.00 85.88 107 ALA A C 1
ATOM 842 O O . ALA A 1 107 ? 11.759 -14.370 5.769 1.00 85.88 107 ALA A O 1
ATOM 843 N N . ALA A 1 108 ? 9.625 -13.695 5.872 1.00 85.06 108 ALA A N 1
ATOM 844 C CA . ALA A 1 108 ? 9.102 -14.720 4.968 1.00 85.06 108 ALA A CA 1
ATOM 845 C C . ALA A 1 108 ? 9.767 -14.663 3.585 1.00 85.06 108 ALA A C 1
ATOM 847 O O . ALA A 1 108 ? 10.124 -15.702 3.019 1.00 85.06 108 ALA A O 1
ATOM 848 N N . LYS A 1 109 ? 9.996 -13.450 3.065 1.00 80.94 109 LYS A N 1
ATOM 849 C CA . LYS A 1 109 ? 10.710 -13.259 1.799 1.00 80.94 109 LYS A CA 1
ATOM 850 C C . LYS A 1 109 ? 12.193 -13.609 1.917 1.00 80.94 109 LYS A C 1
ATOM 852 O O . LYS A 1 109 ? 12.721 -14.225 1.002 1.00 80.94 109 LYS A O 1
ATOM 857 N N . SER A 1 110 ? 12.850 -13.274 3.029 1.00 79.06 110 SER A N 1
ATOM 858 C CA . SER A 1 110 ? 14.254 -13.646 3.268 1.00 79.06 110 SER A CA 1
ATOM 859 C C . SER A 1 110 ? 14.471 -15.158 3.398 1.00 79.06 110 SER A C 1
ATOM 861 O O . SER A 1 110 ? 15.523 -15.649 3.004 1.00 79.06 110 SER A O 1
ATOM 863 N N . ILE A 1 111 ? 13.493 -15.893 3.937 1.00 79.50 111 ILE A N 1
ATOM 864 C CA . ILE A 1 111 ? 13.544 -17.360 4.075 1.00 79.50 111 ILE A CA 1
ATOM 865 C C . ILE A 1 111 ? 13.300 -18.054 2.726 1.00 79.50 111 ILE A C 1
ATOM 867 O O . ILE A 1 111 ? 13.847 -19.124 2.467 1.00 79.50 111 ILE A O 1
ATOM 871 N N . SER A 1 112 ? 12.493 -17.444 1.858 1.00 66.44 112 SER A N 1
ATOM 872 C CA . SER A 1 112 ? 12.136 -17.999 0.551 1.00 66.44 112 SER A CA 1
ATOM 873 C C . SER A 1 112 ? 13.175 -17.601 -0.500 1.00 66.44 112 SER A C 1
ATOM 875 O O . SER A 1 112 ? 13.006 -16.623 -1.225 1.00 66.44 112 SER A O 1
ATOM 877 N N . THR A 1 113 ? 14.279 -18.343 -0.579 1.00 54.28 113 THR A N 1
ATOM 878 C CA . THR A 1 113 ? 15.240 -18.234 -1.688 1.00 54.28 113 THR A CA 1
ATOM 879 C C . THR A 1 113 ? 14.630 -18.800 -2.981 1.00 54.28 113 THR A C 1
ATOM 881 O O . THR A 1 113 ? 13.862 -19.763 -2.938 1.00 54.28 113 THR A O 1
ATOM 884 N N . PRO A 1 114 ? 14.909 -18.164 -4.136 1.00 52.50 114 PRO A N 1
ATOM 885 C CA . PRO A 1 114 ? 16.165 -18.426 -4.818 1.00 52.50 114 PRO A CA 1
ATOM 886 C C . PRO A 1 114 ? 16.895 -17.149 -5.242 1.00 52.50 114 PRO A C 1
ATOM 888 O O . PRO A 1 114 ? 16.310 -16.145 -5.646 1.00 52.50 114 PRO A O 1
ATOM 891 N N . THR A 1 115 ? 18.221 -17.239 -5.189 1.00 52.00 115 THR A N 1
ATOM 892 C CA . THR A 1 115 ? 19.161 -16.494 -6.027 1.00 52.00 115 THR A CA 1
ATOM 893 C C . THR A 1 115 ? 18.791 -16.693 -7.498 1.00 52.00 115 THR A C 1
ATOM 895 O O . THR A 1 115 ? 19.299 -17.588 -8.167 1.00 52.00 115 THR A O 1
ATOM 898 N N . SER A 1 116 ? 17.860 -15.884 -7.989 1.00 46.94 116 SER A N 1
ATOM 899 C CA . SER A 1 116 ? 17.611 -15.709 -9.413 1.00 46.94 116 SER A CA 1
ATOM 900 C C . SER A 1 116 ? 18.716 -14.819 -9.974 1.00 46.94 116 SER A C 1
ATOM 902 O O . SER A 1 116 ? 19.057 -13.785 -9.390 1.00 46.94 116 SER A O 1
ATOM 904 N N . THR A 1 117 ? 19.291 -15.228 -11.103 1.00 44.22 117 THR A N 1
ATOM 905 C CA . THR A 1 117 ? 20.073 -14.383 -12.009 1.00 44.22 117 THR A CA 1
ATOM 906 C C . THR A 1 117 ? 19.154 -13.305 -12.577 1.00 44.22 117 THR A C 1
ATOM 908 O O . THR A 1 117 ? 18.754 -13.350 -13.738 1.00 44.22 117 THR A O 1
ATOM 911 N N . ASP A 1 118 ? 18.749 -12.370 -11.726 1.00 54.47 118 ASP A N 1
ATOM 912 C CA . ASP A 1 118 ? 17.855 -11.294 -12.097 1.00 54.47 118 ASP A CA 1
ATOM 913 C C . ASP A 1 118 ? 18.547 -10.456 -13.161 1.00 54.47 118 ASP A C 1
ATOM 915 O O . ASP A 1 118 ? 19.594 -9.836 -12.913 1.00 54.47 118 ASP A O 1
ATOM 919 N N . SER A 1 119 ? 17.941 -10.432 -14.352 1.00 57.81 119 SER A N 1
ATOM 920 C CA . SER A 1 119 ? 18.276 -9.437 -15.358 1.00 57.81 119 SER A CA 1
ATOM 921 C C . SER A 1 119 ? 18.330 -8.079 -14.652 1.00 57.81 119 SER A C 1
ATOM 923 O O . SER A 1 119 ? 17.382 -7.712 -13.950 1.00 57.81 119 SER A O 1
ATOM 925 N N . PRO A 1 120 ? 19.433 -7.322 -14.774 1.00 60.84 120 PRO A N 1
ATOM 926 C CA . PRO A 1 120 ? 19.571 -6.039 -14.095 1.00 60.84 120 PRO A CA 1
ATOM 927 C C . PRO A 1 120 ? 18.505 -5.025 -14.522 1.00 60.84 120 PRO A C 1
ATOM 929 O O . PRO A 1 120 ? 18.351 -3.999 -13.860 1.00 60.84 120 PRO A O 1
ATOM 932 N N . GLN A 1 121 ? 17.795 -5.306 -15.616 1.00 65.50 121 GLN A N 1
ATOM 933 C CA . GLN A 1 121 ? 16.811 -4.431 -16.221 1.00 65.50 121 GLN A CA 1
ATOM 934 C C . GLN A 1 121 ? 15.552 -5.207 -16.627 1.00 65.50 121 GLN A C 1
ATOM 936 O O . GLN A 1 121 ? 15.630 -6.356 -17.071 1.00 65.50 121 GLN A O 1
ATOM 941 N N . LEU A 1 122 ? 14.398 -4.553 -16.509 1.00 68.44 122 LEU A N 1
ATOM 942 C CA . LEU A 1 122 ? 13.122 -4.997 -17.071 1.00 68.44 122 LEU A CA 1
ATOM 943 C C . LEU A 1 122 ? 12.853 -4.248 -18.370 1.00 68.44 122 LEU A C 1
ATOM 945 O O . LEU A 1 122 ? 13.005 -3.031 -18.416 1.00 68.44 122 LEU A O 1
ATOM 949 N N . SER A 1 123 ? 12.461 -4.973 -19.415 1.00 65.81 123 SER A N 1
ATOM 950 C CA . SER A 1 123 ? 12.117 -4.384 -20.705 1.00 65.81 123 SER A CA 1
ATOM 951 C C . SER A 1 123 ? 10.605 -4.213 -20.805 1.00 65.81 123 SER A C 1
ATOM 953 O O . SER A 1 123 ? 9.872 -5.195 -20.869 1.00 65.81 123 SER A O 1
ATOM 955 N N . TYR A 1 124 ? 10.155 -2.965 -20.827 1.00 67.19 124 TYR A N 1
ATOM 956 C CA . TYR A 1 124 ? 8.776 -2.580 -21.088 1.00 67.19 124 TYR A CA 1
ATOM 957 C C . TYR A 1 124 ? 8.629 -2.206 -22.556 1.00 67.19 124 TYR A C 1
ATOM 959 O O . TYR A 1 124 ? 9.531 -1.603 -23.141 1.00 67.19 124 TYR A O 1
ATOM 967 N N . ARG A 1 125 ? 7.480 -2.506 -23.167 1.00 64.12 125 ARG A N 1
ATOM 968 C CA . ARG A 1 125 ? 7.126 -1.841 -24.425 1.00 64.12 125 ARG A CA 1
ATOM 969 C C . ARG A 1 125 ? 6.969 -0.358 -24.107 1.00 64.12 125 ARG A C 1
ATOM 971 O O . ARG A 1 125 ? 6.236 -0.012 -23.180 1.00 64.12 125 ARG A O 1
ATOM 978 N N . ALA A 1 126 ? 7.672 0.513 -24.819 1.00 62.16 126 ALA A N 1
ATOM 979 C CA . ALA A 1 126 ? 7.399 1.927 -24.651 1.00 62.16 126 ALA A CA 1
ATOM 980 C C . ALA A 1 126 ? 5.995 2.187 -25.231 1.00 62.16 126 ALA A C 1
ATOM 982 O O . ALA A 1 126 ? 5.720 1.868 -26.387 1.00 62.16 126 ALA A O 1
ATOM 983 N N . LEU A 1 127 ? 5.071 2.646 -24.378 1.00 56.31 127 LEU A N 1
ATOM 984 C CA . LEU A 1 127 ? 3.730 3.093 -24.777 1.00 56.31 127 LEU A CA 1
ATOM 985 C C . LEU A 1 127 ? 3.843 4.180 -25.862 1.00 56.31 127 LEU A C 1
ATOM 987 O O . LEU A 1 127 ? 4.890 4.830 -25.929 1.00 56.31 127 LEU A O 1
ATOM 991 N N . PRO A 1 128 ? 2.815 4.357 -26.718 1.00 54.66 128 PRO A N 1
ATOM 992 C CA . PRO A 1 128 ? 2.966 5.070 -27.978 1.00 54.66 128 PRO A CA 1
ATOM 993 C C . PRO A 1 128 ? 3.445 6.492 -27.729 1.00 54.66 128 PRO A C 1
ATOM 995 O O . PRO A 1 128 ? 2.775 7.298 -27.088 1.00 54.66 128 PRO A O 1
ATOM 998 N N . PHE A 1 129 ? 4.630 6.776 -28.244 1.00 61.50 129 PHE A N 1
ATOM 999 C CA . PHE A 1 129 ? 5.109 8.132 -28.341 1.00 61.50 129 PHE A CA 1
ATOM 1000 C C . PHE A 1 129 ? 4.252 8.903 -29.342 1.00 61.50 129 PHE A C 1
ATOM 1002 O O . PHE A 1 129 ? 3.909 8.367 -30.400 1.00 61.50 129 PHE A O 1
ATOM 1009 N N . GLN A 1 130 ? 3.942 10.157 -29.027 1.00 58.66 130 GLN A N 1
ATOM 1010 C CA . GLN A 1 130 ? 3.346 11.060 -30.004 1.00 58.66 130 GLN A CA 1
ATOM 1011 C C . GLN A 1 130 ? 4.468 11.771 -30.767 1.00 58.66 130 GLN A C 1
ATOM 1013 O O . GLN A 1 130 ? 5.274 12.448 -30.121 1.00 58.66 130 GLN A O 1
ATOM 1018 N N . PRO A 1 131 ? 4.567 11.590 -32.097 1.00 58.06 131 PRO A N 1
ATOM 1019 C CA . PRO A 1 131 ? 5.462 12.392 -32.914 1.00 58.06 131 PRO A CA 1
ATOM 1020 C C . PRO A 1 131 ? 4.952 13.836 -32.951 1.00 58.06 131 PRO A C 1
ATOM 1022 O O . PRO A 1 131 ? 3.763 14.063 -33.172 1.00 58.06 131 PRO A O 1
ATOM 1025 N N . THR A 1 132 ? 5.837 14.802 -32.730 1.00 58.62 132 THR A N 1
ATOM 1026 C CA . THR A 1 132 ? 5.555 16.223 -32.967 1.00 58.62 132 THR A CA 1
ATOM 1027 C C . THR A 1 132 ? 6.025 16.636 -34.358 1.00 58.62 132 THR A C 1
ATOM 1029 O O . THR A 1 132 ? 6.899 15.994 -34.947 1.00 58.62 132 THR A O 1
ATOM 1032 N N . ASP A 1 133 ? 5.490 17.751 -34.858 1.00 53.91 133 ASP A N 1
ATOM 1033 C CA . ASP A 1 133 ? 5.942 18.383 -36.108 1.00 53.91 133 ASP A CA 1
ATOM 1034 C C . ASP A 1 133 ? 7.432 18.781 -36.048 1.00 53.91 133 ASP A C 1
ATOM 1036 O O . ASP A 1 133 ? 8.123 18.835 -37.064 1.00 53.91 133 ASP A O 1
ATOM 1040 N N . GLU A 1 134 ? 7.953 18.966 -34.833 1.00 55.38 134 GLU A N 1
ATOM 1041 C CA . GLU A 1 134 ? 9.361 19.225 -34.520 1.00 55.38 134 GLU A CA 1
ATOM 1042 C C . GLU A 1 134 ? 10.181 17.930 -34.333 1.00 55.38 134 GLU A C 1
ATOM 1044 O O . GLU A 1 134 ? 11.232 17.918 -33.699 1.00 55.38 134 GLU A O 1
ATOM 1049 N N . GLY A 1 135 ? 9.718 16.792 -34.864 1.00 54.91 135 GLY A N 1
ATOM 1050 C CA . GLY A 1 135 ? 10.468 15.534 -34.809 1.00 54.91 135 GLY A CA 1
ATOM 1051 C C . GLY A 1 135 ? 10.796 15.086 -33.384 1.00 54.91 135 GLY A C 1
ATOM 1052 O O . GLY A 1 135 ? 11.801 14.409 -33.162 1.00 54.91 135 GLY A O 1
ATOM 1053 N N . HIS A 1 136 ? 9.974 15.467 -32.410 1.00 56.69 136 HIS A N 1
ATOM 1054 C CA . HIS A 1 136 ? 10.100 15.009 -31.041 1.00 56.69 136 HIS A CA 1
ATOM 1055 C C . HIS A 1 136 ? 9.170 13.834 -30.784 1.00 56.69 136 HIS A C 1
ATOM 1057 O O . HIS A 1 136 ? 8.094 13.732 -31.366 1.00 56.69 136 HIS A O 1
ATOM 1063 N N . LEU A 1 137 ? 9.569 12.949 -29.876 1.00 59.25 137 LEU A N 1
ATOM 1064 C CA . LEU A 1 137 ? 8.633 12.013 -29.268 1.00 59.25 137 LEU A CA 1
ATOM 1065 C C . LEU A 1 137 ? 8.291 12.499 -27.869 1.00 59.25 137 LEU A C 1
ATOM 1067 O O . LEU A 1 137 ? 9.184 12.654 -27.034 1.00 59.25 137 LEU A O 1
ATOM 1071 N N . LEU A 1 138 ? 7.000 12.696 -27.621 1.00 55.16 138 LEU A N 1
ATOM 1072 C CA . LEU A 1 138 ? 6.481 13.075 -26.313 1.00 55.16 138 LEU A CA 1
ATOM 1073 C C . LEU A 1 138 ? 5.903 11.865 -25.585 1.00 55.16 138 LEU A C 1
ATOM 1075 O O . LEU A 1 138 ? 5.207 11.033 -26.178 1.00 55.16 138 LEU A 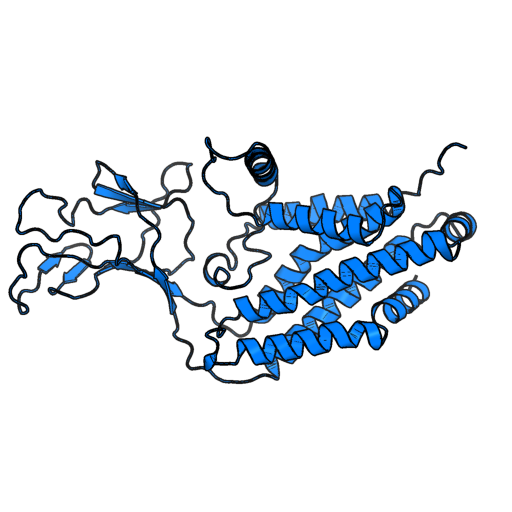O 1
ATOM 1079 N N . ARG A 1 139 ? 6.155 11.796 -24.274 1.00 60.62 139 ARG A N 1
ATOM 1080 C CA . ARG A 1 139 ? 5.445 10.892 -23.363 1.00 60.62 139 ARG A CA 1
ATOM 1081 C C . ARG A 1 139 ? 5.073 11.598 -22.061 1.00 60.62 139 ARG A C 1
ATOM 1083 O O . ARG A 1 139 ? 5.906 12.278 -21.472 1.00 60.62 139 ARG A O 1
ATOM 1090 N N . ALA A 1 140 ? 3.838 11.370 -21.611 1.00 53.38 140 ALA A N 1
ATOM 1091 C CA . ALA A 1 140 ? 3.226 11.999 -20.434 1.00 53.38 140 ALA A CA 1
ATOM 1092 C C . ALA A 1 140 ? 3.679 11.427 -19.072 1.00 53.38 140 ALA A C 1
ATOM 1094 O O . ALA A 1 140 ? 3.266 11.914 -18.028 1.00 53.38 140 ALA A O 1
ATOM 1095 N N . GLN A 1 141 ? 4.480 10.354 -19.047 1.00 59.47 141 GLN A N 1
ATOM 1096 C CA . GLN A 1 141 ? 4.851 9.659 -17.806 1.00 59.47 141 GLN A CA 1
ATOM 1097 C C . GLN A 1 141 ? 6.312 9.890 -17.438 1.00 59.47 141 GLN A C 1
ATOM 1099 O O . GLN A 1 141 ? 7.196 9.724 -18.278 1.00 59.47 141 GLN A O 1
ATOM 1104 N N . THR A 1 142 ? 6.555 10.170 -16.156 1.00 57.91 142 THR A N 1
ATOM 1105 C CA . THR A 1 142 ? 7.894 10.229 -15.566 1.00 57.91 142 THR A CA 1
ATOM 1106 C C . THR A 1 142 ? 8.569 8.865 -15.549 1.00 57.91 142 THR A C 1
ATOM 1108 O O . THR A 1 142 ? 7.953 7.837 -15.269 1.00 57.91 142 THR A O 1
ATOM 1111 N N . TRP A 1 143 ? 9.852 8.844 -15.914 1.00 64.44 143 TRP A N 1
ATOM 1112 C CA . TRP A 1 143 ? 10.652 7.624 -15.983 1.00 64.44 143 TRP A CA 1
ATOM 1113 C C . TRP A 1 143 ? 11.634 7.549 -14.813 1.00 64.44 143 TRP A C 1
ATOM 1115 O O . TRP A 1 143 ? 12.214 8.574 -14.443 1.00 64.44 143 TRP A O 1
ATOM 1125 N N . PRO A 1 144 ? 11.898 6.350 -14.263 1.00 63.53 144 PRO A N 1
ATOM 1126 C CA . PRO A 1 144 ? 12.935 6.177 -13.257 1.00 63.53 144 PRO A CA 1
ATOM 1127 C C . PRO A 1 144 ? 14.304 6.632 -13.767 1.00 63.53 144 PRO A C 1
ATOM 1129 O O . PRO A 1 144 ? 14.677 6.377 -14.921 1.00 63.53 144 PRO A O 1
ATOM 1132 N N . ASN A 1 145 ? 15.092 7.244 -12.884 1.00 63.72 145 ASN A N 1
ATOM 1133 C CA . ASN A 1 145 ? 16.465 7.635 -13.190 1.00 63.72 145 ASN A CA 1
ATOM 1134 C C . ASN A 1 145 ? 17.292 6.423 -13.651 1.00 63.72 145 ASN A C 1
ATOM 1136 O O . ASN A 1 145 ? 17.283 5.366 -13.020 1.00 63.72 145 ASN A O 1
ATOM 1140 N N . GLY A 1 146 ? 18.033 6.586 -14.750 1.00 64.62 146 GLY A N 1
ATOM 1141 C CA . GLY A 1 146 ? 18.855 5.520 -15.334 1.00 64.62 146 GLY A CA 1
ATOM 1142 C C . GLY A 1 146 ? 18.113 4.565 -16.278 1.00 64.62 146 GLY A C 1
ATOM 1143 O O . GLY A 1 146 ? 18.714 3.588 -16.731 1.00 64.62 146 GLY A O 1
ATOM 1144 N N . SER A 1 147 ? 16.843 4.839 -16.597 1.00 68.88 147 SER A N 1
ATOM 1145 C CA . SER A 1 147 ? 16.116 4.150 -17.671 1.00 68.88 147 SER A CA 1
ATOM 1146 C C . SER A 1 147 ? 16.807 4.334 -19.025 1.00 68.88 147 SER A C 1
ATOM 1148 O O . SER A 1 147 ? 17.403 5.375 -19.291 1.00 68.88 147 SER A O 1
ATOM 1150 N N . GLN A 1 148 ? 16.724 3.326 -19.889 1.00 71.44 148 GLN A N 1
ATOM 1151 C CA . GLN A 1 148 ? 17.316 3.319 -21.228 1.00 71.44 148 GLN A CA 1
ATOM 1152 C C . GLN A 1 148 ? 16.220 3.079 -22.260 1.00 71.44 148 GLN A C 1
ATOM 1154 O O . GLN A 1 148 ? 15.428 2.151 -22.114 1.00 71.44 148 GLN A O 1
ATOM 1159 N N . LEU A 1 149 ? 16.172 3.895 -23.308 1.00 71.50 149 LEU A N 1
ATOM 1160 C CA . LEU A 1 149 ? 15.255 3.697 -24.423 1.00 71.50 149 LEU A CA 1
ATOM 1161 C C . LEU A 1 149 ? 15.987 2.957 -25.542 1.00 71.50 149 LEU A C 1
ATOM 1163 O O . LEU A 1 149 ? 17.016 3.414 -26.030 1.00 71.50 149 LEU A O 1
ATOM 1167 N N . PHE A 1 150 ? 15.454 1.809 -25.929 1.00 72.50 150 PHE A N 1
ATOM 1168 C CA . PHE A 1 150 ? 15.885 1.022 -27.072 1.00 72.50 150 PHE A CA 1
ATOM 1169 C C . PHE A 1 150 ? 14.906 1.261 -28.212 1.00 72.50 150 PHE A C 1
ATOM 1171 O O . PHE A 1 150 ? 13.726 0.910 -28.129 1.00 72.50 150 PHE A O 1
ATOM 1178 N N . LEU A 1 151 ? 15.399 1.879 -29.274 1.00 71.38 151 LEU A N 1
ATOM 1179 C CA . LEU A 1 151 ? 14.623 2.150 -30.470 1.00 71.38 151 LEU A CA 1
ATOM 1180 C C . LEU A 1 151 ? 14.994 1.173 -31.567 1.00 71.38 151 LEU A C 1
ATOM 1182 O O . LEU A 1 151 ? 16.168 0.872 -31.789 1.00 71.38 151 LEU A O 1
ATOM 1186 N N . THR A 1 152 ? 13.968 0.717 -32.271 1.00 71.19 152 THR A N 1
ATOM 1187 C CA . THR A 1 152 ? 14.130 -0.108 -33.459 1.00 71.19 152 THR A CA 1
ATOM 1188 C C . THR A 1 152 ? 13.914 0.778 -34.677 1.00 71.19 152 THR A C 1
ATOM 1190 O O . THR A 1 152 ? 12.891 1.456 -34.785 1.00 71.19 152 THR A O 1
ATOM 1193 N N . LEU A 1 153 ? 14.890 0.794 -35.580 1.00 70.06 153 LEU A N 1
ATOM 1194 C CA . LEU A 1 153 ? 14.816 1.531 -36.837 1.00 70.06 153 LEU A CA 1
ATOM 1195 C C . LEU A 1 153 ? 14.430 0.562 -37.959 1.00 70.06 153 LEU A C 1
ATOM 1197 O O . LEU A 1 153 ? 15.064 -0.477 -38.137 1.00 70.06 153 LEU A O 1
ATOM 1201 N N . HIS A 1 154 ? 13.387 0.905 -38.704 1.00 67.44 154 HIS A N 1
ATOM 1202 C CA . HIS A 1 154 ? 12.938 0.209 -39.897 1.00 67.44 154 HIS A CA 1
ATOM 1203 C C . HIS A 1 154 ? 13.472 0.912 -41.143 1.00 67.44 154 HIS A C 1
ATOM 1205 O O . HIS A 1 154 ? 13.294 2.112 -41.326 1.00 67.44 154 HIS A O 1
ATOM 1211 N N . TRP A 1 155 ? 14.069 0.152 -42.049 1.00 66.62 155 TRP A N 1
ATOM 1212 C CA . TRP A 1 155 ? 14.593 0.669 -43.309 1.00 66.62 155 TRP A CA 1
ATOM 1213 C C . TRP A 1 155 ? 13.654 0.272 -44.442 1.00 66.62 155 TRP A C 1
ATOM 1215 O O . TRP A 1 155 ? 13.240 -0.882 -44.509 1.00 66.62 155 TRP A O 1
ATOM 1225 N N . ALA A 1 156 ? 13.282 1.210 -45.316 1.00 61.53 156 ALA A N 1
ATOM 1226 C CA . ALA A 1 156 ? 12.475 0.866 -46.491 1.00 61.53 156 ALA A CA 1
ATOM 1227 C C . ALA A 1 156 ? 13.293 0.052 -47.513 1.00 61.53 156 ALA A C 1
ATOM 1229 O O . ALA A 1 156 ? 12.767 -0.887 -48.099 1.00 61.53 156 ALA A O 1
ATOM 1230 N N . ASN A 1 157 ? 14.594 0.343 -47.631 1.00 62.44 157 ASN A N 1
ATOM 1231 C CA . ASN A 1 157 ? 15.586 -0.488 -48.311 1.00 62.44 157 ASN A CA 1
ATOM 1232 C C . ASN A 1 157 ? 16.702 -0.822 -47.313 1.00 62.44 157 ASN A C 1
ATOM 1234 O O . ASN A 1 157 ? 17.306 0.099 -46.765 1.00 62.44 157 ASN A O 1
ATOM 1238 N N . LEU A 1 158 ? 16.963 -2.110 -47.046 1.00 58.56 158 LEU A N 1
ATOM 1239 C CA . LEU A 1 158 ? 18.043 -2.502 -46.132 1.00 58.56 158 LEU A CA 1
ATOM 1240 C C . LEU A 1 158 ? 19.394 -2.001 -46.680 1.00 58.56 158 LEU A C 1
ATOM 1242 O O . LEU A 1 158 ? 19.754 -2.375 -47.799 1.00 58.56 158 LEU A O 1
ATOM 1246 N N . PRO A 1 159 ? 20.159 -1.205 -45.911 1.00 61.66 159 PRO A N 1
ATOM 1247 C CA . PRO A 1 159 ? 21.548 -0.925 -46.247 1.00 61.66 159 PRO A CA 1
ATOM 1248 C C . PRO A 1 159 ? 22.365 -2.222 -46.215 1.00 61.66 159 PRO A C 1
ATOM 1250 O O . PRO A 1 159 ? 21.979 -3.189 -45.553 1.00 61.66 159 PRO A O 1
ATOM 1253 N N . ASP A 1 160 ? 23.516 -2.229 -46.890 1.00 62.09 160 ASP A N 1
ATOM 1254 C CA . ASP A 1 160 ? 24.499 -3.309 -46.763 1.00 62.09 160 ASP A CA 1
ATOM 1255 C C . ASP A 1 160 ? 24.764 -3.582 -45.262 1.00 62.09 160 ASP A C 1
ATOM 1257 O O . ASP A 1 160 ? 25.053 -2.632 -44.530 1.00 62.09 160 ASP A O 1
ATOM 1261 N N . PRO A 1 161 ? 24.640 -4.823 -44.753 1.00 60.19 161 PRO A N 1
ATOM 1262 C CA . PRO A 1 161 ? 24.838 -5.136 -43.333 1.00 60.19 161 PRO A CA 1
ATOM 1263 C C . PRO A 1 161 ? 26.232 -4.764 -42.796 1.00 60.19 161 PRO A C 1
ATOM 1265 O O . PRO A 1 161 ? 26.415 -4.674 -41.580 1.00 60.19 161 PRO A O 1
ATOM 1268 N N . ALA A 1 162 ? 27.214 -4.532 -43.675 1.00 56.75 162 ALA A N 1
ATOM 1269 C CA . ALA A 1 162 ? 28.532 -4.013 -43.309 1.00 56.75 162 ALA A CA 1
ATOM 1270 C C . ALA A 1 162 ? 28.588 -2.474 -43.189 1.00 56.75 162 ALA A C 1
ATOM 1272 O O . ALA A 1 162 ? 29.542 -1.934 -42.618 1.00 56.75 162 ALA A O 1
ATOM 1273 N N . ALA A 1 163 ? 27.587 -1.754 -43.703 1.00 57.22 163 ALA A N 1
ATOM 1274 C CA . ALA A 1 163 ? 27.523 -0.302 -43.630 1.00 57.22 163 ALA A CA 1
ATOM 1275 C C . ALA A 1 163 ? 27.328 0.136 -42.176 1.00 57.22 163 ALA A C 1
ATOM 1277 O O . ALA A 1 163 ? 26.407 -0.294 -41.483 1.00 57.22 163 ALA A O 1
ATOM 1278 N N . THR A 1 164 ? 28.219 1.003 -41.704 1.00 55.06 164 THR A N 1
ATOM 1279 C CA . THR A 1 164 ? 28.124 1.580 -40.365 1.00 55.06 164 THR A CA 1
ATOM 1280 C C . THR A 1 164 ? 27.777 3.055 -40.505 1.00 55.06 164 THR A C 1
ATOM 1282 O O . THR A 1 164 ? 28.483 3.797 -41.182 1.00 55.06 164 THR A O 1
ATOM 1285 N N . ILE A 1 165 ? 26.680 3.477 -39.886 1.00 59.62 165 ILE A N 1
ATOM 1286 C CA . ILE A 1 165 ? 26.158 4.840 -39.971 1.00 59.62 165 ILE A CA 1
ATOM 1287 C C . ILE A 1 165 ? 26.612 5.590 -38.728 1.00 59.62 165 ILE A C 1
ATOM 1289 O O . ILE A 1 165 ? 26.149 5.310 -37.627 1.00 59.62 165 ILE A O 1
ATOM 1293 N N . SER A 1 166 ? 27.545 6.522 -38.882 1.00 55.00 166 SER A N 1
ATOM 1294 C CA . SER A 1 166 ? 28.006 7.375 -37.789 1.00 55.00 166 SER A CA 1
ATOM 1295 C C . SER A 1 166 ? 27.052 8.551 -37.582 1.00 55.00 166 SER A C 1
ATOM 1297 O O . SER A 1 166 ? 26.863 9.380 -38.467 1.00 55.00 166 SER A O 1
ATOM 1299 N N . HIS A 1 167 ? 26.479 8.651 -36.384 1.00 57.22 167 HIS A N 1
ATOM 1300 C CA . HIS A 1 167 ? 25.699 9.799 -35.942 1.00 57.22 167 HIS A CA 1
ATOM 1301 C C . HIS A 1 167 ? 26.406 10.500 -34.768 1.00 57.22 167 HIS A C 1
ATOM 1303 O O . HIS A 1 167 ? 26.810 9.826 -33.816 1.00 57.22 167 HIS A O 1
ATOM 1309 N N . PRO A 1 168 ? 26.538 11.839 -34.778 1.00 51.81 168 PRO A N 1
ATOM 1310 C CA . PRO A 1 168 ? 27.290 12.582 -33.759 1.00 51.81 168 PRO A CA 1
ATOM 1311 C C . PRO A 1 168 ? 26.772 12.373 -32.327 1.00 51.81 168 PRO A C 1
ATOM 1313 O O . PRO A 1 168 ? 27.566 12.329 -31.394 1.00 51.81 168 PRO A O 1
ATOM 1316 N N . ASP A 1 169 ? 25.461 12.182 -32.159 1.00 51.91 169 ASP A N 1
ATOM 1317 C CA . ASP A 1 169 ? 24.832 12.020 -30.838 1.00 51.91 169 ASP A CA 1
ATOM 1318 C C . ASP A 1 169 ? 24.660 10.549 -30.397 1.00 51.91 169 ASP A C 1
ATOM 1320 O O . ASP A 1 169 ? 24.448 10.283 -29.214 1.00 51.91 169 ASP A O 1
ATOM 1324 N N . PHE A 1 170 ? 24.765 9.586 -31.324 1.00 55.72 170 PHE A N 1
ATOM 1325 C CA . PHE A 1 170 ? 24.434 8.171 -31.072 1.00 55.72 170 PHE A CA 1
ATOM 1326 C C . PHE A 1 170 ? 25.565 7.188 -31.408 1.00 55.72 170 PHE A C 1
ATOM 1328 O O . PHE A 1 170 ? 25.428 5.988 -31.181 1.00 55.72 170 PHE A O 1
ATOM 1335 N N . GLY A 1 171 ? 26.695 7.683 -31.916 1.00 62.00 171 GLY A N 1
ATOM 1336 C CA . GLY A 1 171 ? 27.806 6.849 -32.353 1.00 62.00 171 GLY A CA 1
ATOM 1337 C C . GLY A 1 171 ? 27.510 6.129 -33.667 1.00 62.00 171 GLY A C 1
ATOM 1338 O O . GLY A 1 171 ? 26.735 6.597 -34.497 1.00 62.00 171 GLY A O 1
ATOM 1339 N N . SER A 1 172 ? 28.187 5.008 -33.887 1.00 59.53 172 SER A N 1
ATOM 1340 C CA . SER A 1 172 ? 28.101 4.229 -35.118 1.00 59.53 172 SER A CA 1
ATOM 1341 C C . SER A 1 172 ? 27.032 3.135 -35.001 1.00 59.53 172 SER A C 1
ATOM 1343 O O . SER A 1 172 ? 27.136 2.296 -34.110 1.00 59.53 172 SER A O 1
ATOM 1345 N N . LEU A 1 173 ? 26.039 3.129 -35.891 1.00 63.94 173 LEU A N 1
ATOM 1346 C CA . LEU A 1 173 ? 24.912 2.189 -35.912 1.00 63.94 173 LEU A CA 1
ATOM 1347 C C . LEU A 1 173 ? 25.006 1.252 -37.114 1.00 63.94 173 LEU A C 1
ATOM 1349 O O . LEU A 1 173 ? 25.282 1.709 -38.226 1.00 63.94 173 LEU A O 1
ATOM 1353 N N . ARG A 1 174 ? 24.721 -0.037 -36.923 1.00 63.53 174 ARG A N 1
ATOM 1354 C CA . ARG A 1 174 ? 24.540 -0.982 -38.035 1.00 63.53 174 ARG A CA 1
ATOM 1355 C C . ARG A 1 174 ? 23.061 -1.267 -38.308 1.00 63.53 174 ARG A C 1
ATOM 1357 O O . ARG A 1 174 ? 22.241 -1.205 -37.387 1.00 63.53 174 ARG A O 1
ATOM 1364 N N . PRO A 1 175 ? 22.693 -1.621 -39.552 1.00 60.72 175 PRO A N 1
ATOM 1365 C CA . PRO A 1 175 ? 21.354 -2.109 -39.861 1.00 60.72 175 PRO A CA 1
ATOM 1366 C C . PRO A 1 175 ? 20.965 -3.285 -38.949 1.00 60.72 175 PRO A C 1
ATOM 1368 O O . PRO A 1 175 ? 21.685 -4.277 -38.865 1.00 60.72 175 PRO A O 1
ATOM 1371 N N . GLY A 1 176 ? 19.830 -3.169 -38.254 1.00 60.88 176 GLY A N 1
ATOM 1372 C CA . GLY A 1 176 ? 19.325 -4.192 -37.328 1.00 60.88 176 GLY A CA 1
ATOM 1373 C C . GLY A 1 176 ? 19.811 -4.079 -35.876 1.00 60.88 176 GLY A C 1
ATOM 1374 O O . GLY A 1 176 ? 19.293 -4.796 -35.019 1.00 60.88 176 GLY A O 1
ATOM 1375 N N . GLU A 1 177 ? 20.743 -3.176 -35.557 1.00 63.94 177 GLU A N 1
ATOM 1376 C CA . GLU A 1 177 ? 21.102 -2.885 -34.165 1.00 63.94 177 GLU A CA 1
ATOM 1377 C C . GLU A 1 177 ? 20.044 -1.996 -33.494 1.00 63.94 177 GLU A C 1
ATOM 1379 O O . GLU A 1 177 ? 19.536 -1.037 -34.078 1.00 63.94 177 GLU A O 1
ATOM 1384 N N . MET A 1 178 ? 19.710 -2.311 -32.238 1.00 64.56 178 MET A N 1
ATOM 1385 C CA . MET A 1 178 ? 18.847 -1.453 -31.426 1.00 64.56 178 MET A CA 1
ATOM 1386 C C . MET A 1 178 ? 19.609 -0.192 -31.031 1.00 64.56 178 MET A C 1
ATOM 1388 O O . MET A 1 178 ? 20.650 -0.258 -30.373 1.00 64.56 178 MET A O 1
ATOM 1392 N N . LEU A 1 179 ? 19.050 0.964 -31.375 1.00 69.69 179 LEU A N 1
ATOM 1393 C CA . LEU A 1 179 ? 19.596 2.244 -30.968 1.00 69.69 179 LEU A CA 1
ATOM 1394 C C . LEU A 1 179 ? 19.333 2.444 -29.474 1.00 69.69 179 LEU A C 1
ATOM 1396 O O . LEU A 1 179 ? 18.184 2.528 -29.036 1.00 69.69 179 LEU A O 1
ATOM 1400 N N . LYS A 1 180 ? 20.409 2.530 -28.693 1.00 69.38 180 LYS A N 1
ATOM 1401 C CA . LYS A 1 180 ? 20.349 2.794 -27.258 1.00 69.38 180 LYS A CA 1
ATOM 1402 C C . LYS A 1 180 ? 20.448 4.292 -26.996 1.00 69.38 180 LYS A C 1
ATOM 1404 O O . LYS A 1 180 ? 21.481 4.905 -27.251 1.00 69.38 180 LYS A O 1
ATOM 1409 N N . ILE A 1 181 ? 19.403 4.852 -26.404 1.00 66.62 181 ILE A N 1
ATOM 1410 C CA . ILE A 1 181 ? 19.337 6.258 -26.020 1.00 66.62 181 ILE A CA 1
ATOM 1411 C C . ILE A 1 181 ? 19.224 6.349 -24.509 1.00 66.62 181 ILE A C 1
ATOM 1413 O O . ILE A 1 181 ? 18.338 5.756 -23.888 1.00 66.62 181 ILE A O 1
ATOM 1417 N N . ASN A 1 182 ? 20.128 7.125 -23.918 1.00 61.88 182 ASN A N 1
ATOM 1418 C CA . ASN A 1 182 ? 19.937 7.602 -22.561 1.00 61.88 182 ASN A CA 1
ATOM 1419 C C . ASN A 1 182 ? 19.017 8.827 -22.655 1.00 61.88 182 ASN A C 1
ATOM 1421 O O . ASN A 1 182 ? 19.467 9.838 -23.199 1.00 61.88 182 ASN A O 1
ATOM 1425 N N . PRO A 1 183 ? 17.754 8.755 -22.196 1.00 58.84 183 PRO A N 1
ATOM 1426 C CA . PRO A 1 183 ? 16.884 9.924 -22.139 1.00 58.84 183 PRO A CA 1
ATOM 1427 C C . PRO A 1 183 ? 17.618 11.056 -21.422 1.00 58.84 183 PRO A C 1
ATOM 1429 O O . PRO A 1 183 ? 17.924 10.946 -20.233 1.00 58.84 183 PRO A O 1
ATOM 1432 N N . LYS A 1 184 ? 17.933 12.139 -22.137 1.00 52.66 184 LYS A N 1
ATOM 1433 C CA . LYS A 1 184 ? 18.269 13.394 -21.472 1.00 52.66 184 LYS A CA 1
ATOM 1434 C C . LYS A 1 184 ? 16.949 14.004 -21.024 1.00 52.66 184 LYS A C 1
ATOM 1436 O O . LYS A 1 184 ? 16.063 14.210 -21.844 1.00 52.66 184 LYS A O 1
ATOM 1441 N N . LEU A 1 185 ? 16.841 14.263 -19.723 1.00 51.12 185 LEU A N 1
ATOM 1442 C CA . LEU A 1 185 ? 15.818 15.125 -19.140 1.00 51.12 185 LEU A CA 1
ATOM 1443 C C . LEU A 1 185 ? 15.920 16.498 -19.807 1.00 51.12 185 LEU A C 1
ATOM 1445 O O . LEU A 1 185 ? 16.722 17.330 -19.389 1.00 51.12 185 LEU A O 1
ATOM 1449 N N . ILE A 1 186 ? 15.146 16.724 -20.861 1.00 48.81 186 ILE A N 1
ATOM 1450 C CA . ILE A 1 186 ? 14.767 18.075 -21.242 1.00 48.81 186 ILE A CA 1
ATOM 1451 C C . ILE A 1 186 ? 13.452 18.288 -20.500 1.00 48.81 186 ILE A C 1
ATOM 1453 O O . ILE A 1 186 ? 12.476 17.621 -20.850 1.00 48.81 186 ILE A O 1
ATOM 1457 N N . PRO A 1 187 ? 13.419 19.097 -19.424 1.00 47.09 187 PRO A N 1
ATOM 1458 C CA . PRO A 1 187 ? 12.151 19.458 -18.817 1.00 47.09 187 PRO A CA 1
ATOM 1459 C C . PRO A 1 187 ? 11.322 20.140 -19.905 1.00 47.09 187 PRO A C 1
ATOM 1461 O O . PRO A 1 187 ? 11.661 21.240 -20.340 1.00 47.09 187 PRO A O 1
ATOM 1464 N N . ALA A 1 188 ? 10.285 19.463 -20.399 1.00 45.12 188 ALA A N 1
ATOM 1465 C CA . ALA A 1 188 ? 9.258 20.154 -21.152 1.00 45.12 188 ALA A CA 1
ATOM 1466 C C . ALA A 1 188 ? 8.607 21.129 -20.172 1.00 45.12 188 ALA A C 1
ATOM 1468 O O . ALA A 1 188 ? 8.238 20.721 -19.068 1.00 45.12 188 ALA A O 1
ATOM 1469 N N . ASN A 1 189 ? 8.557 22.403 -20.557 1.00 42.47 189 ASN A N 1
ATOM 1470 C CA . ASN A 1 189 ? 7.872 23.476 -19.839 1.00 42.47 189 ASN A CA 1
ATOM 1471 C C . ASN A 1 189 ? 6.622 22.952 -19.122 1.00 42.47 189 ASN A C 1
ATOM 1473 O O . ASN A 1 189 ? 5.779 22.394 -19.808 1.00 42.47 189 ASN A O 1
ATOM 1477 N N . ASP A 1 190 ? 6.561 23.111 -17.795 1.00 45.22 190 ASP A N 1
ATOM 1478 C CA . ASP A 1 190 ? 5.429 23.002 -16.848 1.00 45.22 190 ASP A CA 1
ATOM 1479 C C . ASP A 1 190 ? 4.385 21.856 -16.963 1.00 45.22 190 ASP A C 1
ATOM 1481 O O . ASP A 1 190 ? 3.615 21.653 -16.027 1.00 45.22 190 ASP A O 1
ATOM 1485 N N . ASP A 1 191 ? 4.411 21.028 -18.006 1.00 45.22 191 ASP A N 1
ATOM 1486 C CA . ASP A 1 191 ? 3.356 20.078 -18.377 1.00 45.22 191 ASP A CA 1
ATOM 1487 C C . ASP A 1 191 ? 3.770 18.604 -18.172 1.00 45.22 191 ASP A C 1
ATOM 1489 O O . ASP A 1 191 ? 3.024 17.682 -18.493 1.00 45.22 191 ASP A O 1
ATOM 1493 N N . GLY A 1 192 ? 4.967 18.346 -17.630 1.00 49.28 192 GLY A N 1
ATOM 1494 C CA . GLY A 1 192 ? 5.386 17.001 -17.198 1.00 49.28 192 GLY A CA 1
ATOM 1495 C C . GLY A 1 192 ? 5.759 16.015 -18.317 1.00 49.28 192 GLY A C 1
ATOM 1496 O O . GLY A 1 192 ? 5.989 14.834 -18.040 1.00 49.28 192 GLY A O 1
ATOM 1497 N N . TYR A 1 193 ? 5.863 16.477 -19.566 1.00 51.19 193 TYR A N 1
ATOM 1498 C CA . TYR A 1 193 ? 6.239 15.639 -20.707 1.00 51.19 193 TYR A CA 1
ATOM 1499 C C . TYR A 1 193 ? 7.752 15.429 -20.830 1.00 51.19 193 TYR A C 1
ATOM 1501 O O . TYR A 1 193 ? 8.568 16.302 -20.535 1.00 51.19 193 TYR A O 1
ATOM 1509 N N . TRP A 1 194 ? 8.126 14.255 -21.337 1.00 56.75 194 TRP A N 1
ATOM 1510 C CA . TRP A 1 194 ? 9.500 13.925 -21.708 1.00 56.75 194 TRP A CA 1
ATOM 1511 C C . TRP A 1 194 ? 9.664 14.074 -23.211 1.00 56.75 194 TRP A C 1
ATOM 1513 O O . TRP A 1 194 ? 8.996 13.369 -23.968 1.00 56.75 194 TRP A O 1
ATOM 1523 N N . VAL A 1 195 ? 10.545 14.988 -23.619 1.00 55.91 195 VAL A N 1
ATOM 1524 C CA . VAL A 1 195 ? 10.852 15.280 -25.022 1.00 55.91 195 VAL A CA 1
ATOM 1525 C C . VAL A 1 195 ? 12.102 14.512 -25.417 1.00 55.91 195 VAL A C 1
ATOM 1527 O O . VAL A 1 195 ? 13.182 14.724 -24.863 1.00 55.91 195 VAL A O 1
ATOM 1530 N N . PHE A 1 196 ? 11.965 13.637 -26.404 1.00 60.16 196 PHE A N 1
ATOM 1531 C CA . PHE A 1 196 ? 13.110 13.064 -27.093 1.00 60.16 196 PHE A CA 1
ATOM 1532 C C . PHE A 1 196 ? 13.312 13.788 -28.409 1.00 60.16 196 PHE A C 1
ATOM 1534 O O . PHE A 1 196 ? 12.445 13.728 -29.278 1.00 60.16 196 PHE A O 1
ATOM 1541 N N . ASP A 1 197 ? 14.458 14.440 -28.558 1.00 54.47 197 ASP A N 1
ATOM 1542 C CA . ASP A 1 197 ? 14.809 15.105 -29.801 1.00 54.47 197 ASP A CA 1
ATOM 1543 C C . ASP A 1 197 ? 15.305 14.095 -30.846 1.00 54.47 197 ASP A C 1
ATOM 1545 O O . ASP A 1 197 ? 16.404 13.544 -30.726 1.00 54.47 197 ASP A O 1
ATOM 1549 N N . PHE A 1 198 ? 14.473 13.840 -31.860 1.00 55.34 198 PHE A N 1
ATOM 1550 C CA . PHE A 1 198 ? 14.807 13.010 -33.014 1.00 55.34 198 PHE A CA 1
ATOM 1551 C C . PHE A 1 198 ? 14.944 13.810 -34.302 1.00 55.34 198 PHE A C 1
ATOM 1553 O O . PHE A 1 198 ? 15.089 13.189 -35.356 1.00 55.34 198 PHE A O 1
ATOM 1560 N N . HIS A 1 199 ? 14.995 15.149 -34.256 1.00 44.69 199 HIS A N 1
ATOM 1561 C CA . HIS A 1 199 ? 15.112 15.974 -35.465 1.00 44.69 199 HIS A CA 1
ATOM 1562 C C . HIS A 1 199 ? 16.316 15.610 -36.354 1.00 44.69 199 HIS A C 1
ATOM 1564 O O . HIS A 1 199 ? 16.342 15.960 -37.532 1.00 44.69 199 HIS A O 1
ATOM 1570 N N . LYS A 1 200 ? 17.297 14.866 -35.826 1.00 46.62 200 LYS A N 1
ATOM 1571 C CA . LYS A 1 200 ? 18.478 14.400 -36.565 1.00 46.62 200 LYS A CA 1
ATOM 1572 C C . LYS A 1 200 ? 18.436 12.939 -37.033 1.00 46.62 200 LYS A C 1
ATOM 1574 O O . LYS A 1 200 ? 19.217 12.578 -37.910 1.00 46.62 200 LYS A O 1
ATOM 1579 N N . ILE A 1 201 ? 17.535 12.098 -36.510 1.00 50.81 201 ILE A N 1
ATOM 1580 C CA . ILE A 1 201 ? 17.289 10.750 -37.054 1.00 50.81 201 ILE A CA 1
ATOM 1581 C C . ILE A 1 201 ? 16.205 10.915 -38.113 1.00 50.81 201 ILE A C 1
ATOM 1583 O O . ILE A 1 201 ? 15.028 10.719 -37.837 1.00 50.81 201 ILE A O 1
ATOM 1587 N N . GLY A 1 202 ? 16.620 11.416 -39.276 1.00 44.03 202 GLY A N 1
ATOM 1588 C CA . GLY A 1 202 ? 15.753 11.965 -40.314 1.00 44.03 202 GLY A CA 1
ATOM 1589 C C . GLY A 1 202 ? 14.391 11.284 -40.456 1.00 44.03 202 GLY A C 1
ATOM 1590 O O . GLY A 1 202 ? 14.277 10.221 -41.055 1.00 44.03 202 GLY A O 1
ATOM 1591 N N . LEU A 1 203 ? 13.347 11.989 -40.020 1.00 43.62 203 LEU A N 1
ATOM 1592 C CA . LEU A 1 203 ? 12.011 11.920 -40.613 1.00 43.62 203 LEU A CA 1
ATOM 1593 C C . LEU A 1 203 ? 12.029 12.654 -41.969 1.00 43.62 203 LEU A C 1
ATOM 1595 O O . LEU A 1 203 ? 11.174 13.493 -42.231 1.00 43.62 203 LEU A O 1
ATOM 1599 N N . SER A 1 204 ? 13.050 12.432 -42.807 1.00 41.59 204 SER A N 1
ATOM 1600 C CA . SER A 1 204 ? 12.998 12.943 -44.175 1.00 41.59 204 SER A CA 1
ATOM 1601 C C . SER A 1 204 ? 12.114 12.009 -44.997 1.00 41.59 204 SER A C 1
ATOM 1603 O O . SER A 1 204 ? 12.156 10.789 -44.835 1.00 41.59 204 SER A O 1
ATOM 1605 N N . ASP A 1 205 ? 11.320 12.578 -45.903 1.00 46.16 205 ASP A N 1
ATOM 1606 C CA . ASP A 1 205 ? 10.486 11.846 -46.871 1.00 46.16 205 ASP A CA 1
ATOM 1607 C C . ASP A 1 205 ? 11.301 11.031 -47.899 1.00 46.16 205 ASP A C 1
ATOM 1609 O O . ASP A 1 205 ? 10.759 10.476 -48.857 1.00 46.16 205 ASP A O 1
ATOM 1613 N N . ASP A 1 206 ? 12.617 10.939 -47.711 1.00 50.88 206 ASP A N 1
ATOM 1614 C CA . ASP A 1 206 ? 13.512 10.222 -48.597 1.00 50.88 206 ASP A CA 1
ATOM 1615 C C . ASP A 1 206 ? 13.431 8.714 -48.310 1.00 50.88 206 ASP A C 1
ATOM 1617 O O . ASP A 1 206 ? 13.629 8.253 -47.183 1.00 50.88 206 ASP A O 1
ATOM 1621 N N . GLN A 1 207 ? 13.137 7.904 -49.332 1.00 52.34 207 GLN A N 1
ATOM 1622 C CA . GLN A 1 207 ? 12.882 6.458 -49.190 1.00 52.34 207 GLN A CA 1
ATOM 1623 C C . GLN A 1 207 ? 14.104 5.653 -48.704 1.00 52.34 207 GLN A C 1
ATOM 1625 O O . GLN A 1 207 ? 14.008 4.451 -48.468 1.00 52.34 207 GLN A O 1
ATOM 1630 N N . SER A 1 208 ? 15.261 6.296 -48.562 1.00 53.34 208 SER A N 1
ATOM 1631 C CA . SER A 1 208 ? 16.506 5.714 -48.062 1.00 53.34 208 SER A CA 1
ATOM 1632 C C . SER A 1 208 ? 16.738 5.940 -46.558 1.00 53.34 208 SER A C 1
ATOM 1634 O O . SER A 1 208 ? 17.637 5.319 -45.990 1.00 53.34 208 SER A O 1
ATOM 1636 N N . ALA A 1 209 ? 15.937 6.784 -45.897 1.00 57.97 209 ALA A N 1
ATOM 1637 C CA . ALA A 1 209 ? 16.105 7.121 -44.485 1.00 57.97 209 ALA A CA 1
ATOM 1638 C C . ALA A 1 209 ? 15.518 6.048 -43.536 1.00 57.97 209 ALA A C 1
ATOM 1640 O O . ALA A 1 209 ? 14.502 5.412 -43.851 1.00 57.97 209 ALA A O 1
ATOM 1641 N N . PRO A 1 210 ? 16.126 5.837 -42.350 1.00 61.03 210 PRO A N 1
ATOM 1642 C CA . PRO A 1 210 ? 15.567 4.959 -41.330 1.00 61.03 210 PRO A CA 1
ATOM 1643 C C . PRO A 1 210 ? 14.287 5.558 -40.748 1.00 61.03 210 PRO A C 1
ATOM 1645 O O . PRO A 1 210 ? 14.305 6.634 -40.158 1.00 61.03 210 PRO A O 1
ATOM 1648 N N . LYS A 1 211 ? 13.184 4.819 -40.833 1.00 64.62 211 LYS A N 1
ATOM 1649 C CA . LYS A 1 211 ? 11.931 5.145 -40.148 1.00 64.62 211 LYS A CA 1
ATOM 1650 C C . LYS A 1 211 ? 11.930 4.545 -38.751 1.00 64.62 211 LYS A C 1
ATOM 1652 O O . LYS A 1 211 ? 12.375 3.421 -38.542 1.00 64.62 211 LYS A O 1
ATOM 1657 N N . LEU A 1 212 ? 11.397 5.264 -37.775 1.00 65.12 212 LEU A N 1
ATOM 1658 C CA . LEU A 1 212 ? 11.269 4.743 -36.421 1.00 65.12 212 LEU A CA 1
ATOM 1659 C C . LEU A 1 212 ? 10.108 3.739 -36.334 1.00 65.12 212 LEU A C 1
ATOM 1661 O O . LEU A 1 212 ? 8.961 4.102 -36.585 1.00 65.12 212 LEU A O 1
ATOM 1665 N N . ALA A 1 213 ? 10.385 2.500 -35.923 1.00 67.50 213 ALA A N 1
ATOM 1666 C CA . ALA A 1 213 ? 9.346 1.531 -35.571 1.00 67.50 213 ALA A CA 1
ATOM 1667 C C . ALA A 1 213 ? 8.920 1.764 -34.114 1.00 67.50 213 ALA A C 1
ATOM 1669 O O . ALA A 1 213 ? 9.420 1.122 -33.181 1.00 67.50 213 ALA A O 1
ATOM 1670 N N . THR A 1 214 ? 8.040 2.744 -33.902 1.00 62.56 214 THR A N 1
ATOM 1671 C CA . THR A 1 214 ? 7.549 3.148 -32.571 1.00 62.56 214 THR A CA 1
ATOM 1672 C C . THR A 1 214 ? 6.897 1.985 -31.823 1.00 62.56 214 THR A C 1
ATOM 1674 O O . THR A 1 214 ? 7.072 1.826 -30.617 1.00 62.56 214 THR A O 1
ATOM 1677 N N . ASP A 1 215 ? 6.233 1.102 -32.551 1.00 60.69 215 ASP A N 1
ATOM 1678 C CA . ASP A 1 215 ? 5.586 -0.125 -32.111 1.00 60.69 215 ASP A CA 1
ATOM 1679 C C . ASP A 1 215 ? 6.556 -1.207 -31.606 1.00 60.69 215 ASP A C 1
ATOM 1681 O O . ASP A 1 215 ? 6.136 -2.059 -30.812 1.00 60.69 215 ASP A O 1
ATOM 1685 N N . MET A 1 216 ? 7.838 -1.141 -31.981 1.00 63.91 216 MET A N 1
ATOM 1686 C CA . MET A 1 216 ? 8.909 -2.034 -31.516 1.00 63.91 216 MET A CA 1
ATOM 1687 C C . MET A 1 216 ? 9.905 -1.356 -30.564 1.00 63.91 216 MET A C 1
ATOM 1689 O O . MET A 1 216 ? 10.946 -1.934 -30.239 1.00 63.91 216 MET A O 1
ATOM 1693 N N . SER A 1 217 ? 9.601 -0.145 -30.099 1.00 68.62 217 SER A N 1
ATOM 1694 C CA . SER A 1 217 ? 10.423 0.538 -29.104 1.00 68.62 217 SER A CA 1
ATOM 1695 C C . SER A 1 217 ? 10.263 -0.095 -27.716 1.00 68.62 217 SER A C 1
ATOM 1697 O O . SER A 1 217 ? 9.168 -0.461 -27.271 1.00 68.62 217 SER A O 1
ATOM 1699 N N . ARG A 1 218 ? 11.389 -0.270 -27.023 1.00 72.88 218 ARG A N 1
ATOM 1700 C CA . ARG A 1 218 ? 11.455 -0.899 -25.703 1.00 72.88 218 ARG A CA 1
ATOM 1701 C C . ARG A 1 218 ? 12.164 0.017 -24.727 1.00 72.88 218 ARG A C 1
ATOM 1703 O O . ARG A 1 218 ? 13.212 0.564 -25.024 1.00 72.88 218 ARG A O 1
ATOM 1710 N N . MET A 1 219 ? 11.631 0.145 -23.530 1.00 72.88 219 MET A N 1
ATOM 1711 C CA . MET A 1 219 ? 12.262 0.861 -22.436 1.00 72.88 219 MET A CA 1
ATOM 1712 C C . MET A 1 219 ? 12.846 -0.160 -21.467 1.00 72.88 219 MET A C 1
ATOM 1714 O O . MET A 1 219 ? 12.115 -0.994 -20.942 1.00 72.88 219 MET A O 1
ATOM 1718 N N . ALA A 1 220 ? 14.153 -0.125 -21.234 1.00 73.19 220 ALA A N 1
ATOM 1719 C CA . ALA A 1 220 ? 14.775 -0.912 -20.183 1.00 73.19 220 ALA A CA 1
ATOM 1720 C C . ALA A 1 220 ? 14.886 -0.083 -18.906 1.00 73.19 220 ALA A C 1
ATOM 1722 O O . ALA A 1 220 ? 15.536 0.964 -18.879 1.00 73.19 220 ALA A O 1
ATOM 1723 N N . ILE A 1 221 ? 14.271 -0.576 -17.842 1.00 73.31 221 ILE A N 1
ATOM 1724 C CA . ILE A 1 221 ? 14.234 0.081 -16.541 1.00 73.31 221 ILE A CA 1
ATOM 1725 C C . ILE A 1 221 ? 15.160 -0.675 -15.602 1.00 73.31 221 ILE A C 1
ATOM 1727 O O . ILE A 1 221 ? 15.009 -1.895 -15.471 1.00 73.31 221 ILE A O 1
ATOM 1731 N N . PRO A 1 222 ? 16.133 -0.002 -14.963 1.00 70.88 222 PRO A N 1
ATOM 1732 C CA . PRO A 1 222 ? 16.981 -0.652 -13.980 1.00 70.88 222 PRO A CA 1
ATOM 1733 C C . PRO A 1 222 ? 16.130 -1.116 -12.797 1.00 70.88 222 PRO A C 1
ATOM 1735 O O . PRO A 1 222 ? 15.419 -0.323 -12.183 1.00 70.88 222 PRO A O 1
ATOM 1738 N N . ARG A 1 223 ? 16.220 -2.405 -12.451 1.00 74.12 223 ARG A N 1
ATOM 1739 C CA . ARG A 1 223 ? 15.585 -2.905 -11.226 1.00 74.12 223 ARG A CA 1
ATOM 1740 C C . ARG A 1 223 ? 16.275 -2.257 -10.018 1.00 74.12 223 ARG A C 1
ATOM 1742 O O . ARG A 1 223 ? 17.510 -2.265 -9.979 1.00 74.12 223 ARG A O 1
ATOM 1749 N N . PRO A 1 224 ? 15.539 -1.736 -9.020 1.00 72.62 224 PRO A N 1
ATOM 1750 C CA . PRO A 1 224 ? 16.143 -1.284 -7.774 1.00 72.62 224 PRO A CA 1
ATOM 1751 C C . PRO A 1 224 ? 16.914 -2.442 -7.128 1.00 72.62 224 PRO A C 1
ATOM 1753 O O . PRO A 1 224 ? 16.350 -3.500 -6.852 1.00 72.62 224 PRO A O 1
ATOM 1756 N N . LYS A 1 225 ? 18.218 -2.256 -6.897 1.00 71.19 225 LYS A N 1
ATOM 1757 C CA . LYS A 1 225 ? 19.099 -3.270 -6.298 1.00 71.19 225 LYS A CA 1
ATOM 1758 C C . LYS A 1 225 ? 19.635 -2.800 -4.955 1.00 71.19 225 LYS A C 1
ATOM 1760 O O . LYS A 1 225 ? 19.925 -1.623 -4.763 1.00 71.19 225 LYS A O 1
ATOM 1765 N N . GLY A 1 226 ? 19.812 -3.751 -4.045 1.00 72.50 226 GLY A N 1
ATOM 1766 C CA . GLY A 1 226 ? 20.471 -3.535 -2.762 1.00 72.50 226 GLY A CA 1
ATOM 1767 C C . GLY A 1 226 ? 19.704 -4.133 -1.582 1.00 72.50 226 GLY A C 1
ATOM 1768 O O . GLY A 1 226 ? 18.504 -4.392 -1.681 1.00 72.50 226 GLY A O 1
ATOM 1769 N N . PRO A 1 227 ? 20.382 -4.321 -0.438 1.00 75.19 227 PRO A N 1
ATOM 1770 C CA . PRO A 1 227 ? 19.795 -4.955 0.744 1.00 75.19 227 PRO A CA 1
ATOM 1771 C C . PRO A 1 227 ? 18.658 -4.128 1.364 1.00 75.19 227 PRO A C 1
ATOM 1773 O O . PRO A 1 227 ? 17.828 -4.665 2.091 1.00 75.19 227 PRO A O 1
ATOM 1776 N N . LEU A 1 228 ? 18.600 -2.825 1.067 1.00 83.44 228 LEU A N 1
ATOM 1777 C CA . LEU A 1 228 ? 17.616 -1.904 1.632 1.00 83.44 228 LEU A CA 1
ATOM 1778 C C . LEU A 1 228 ? 16.315 -1.795 0.822 1.00 83.44 228 LEU A C 1
ATOM 1780 O O . LEU A 1 228 ? 15.357 -1.208 1.311 1.00 83.44 228 LEU A O 1
ATOM 1784 N N . VAL A 1 229 ? 16.231 -2.366 -0.382 1.00 83.12 229 VAL A N 1
ATOM 1785 C CA . VAL A 1 229 ? 15.062 -2.186 -1.264 1.00 83.12 229 VAL A CA 1
ATOM 1786 C C . VAL A 1 229 ? 13.789 -2.788 -0.661 1.00 83.12 229 VAL A C 1
ATOM 1788 O O . VAL A 1 229 ? 12.767 -2.110 -0.566 1.00 83.12 229 VAL A O 1
ATOM 1791 N N . LEU A 1 230 ? 13.849 -4.041 -0.201 1.00 85.25 230 LEU A N 1
ATOM 1792 C CA . LEU A 1 230 ? 12.727 -4.705 0.468 1.00 85.25 230 LEU A CA 1
ATOM 1793 C C . LEU A 1 230 ? 12.297 -3.978 1.759 1.00 85.25 230 LEU A C 1
ATOM 1795 O O . LEU A 1 230 ? 11.115 -3.649 1.865 1.00 85.25 230 LEU A O 1
ATOM 1799 N N . PRO A 1 231 ? 13.189 -3.678 2.728 1.00 87.06 231 PRO A N 1
ATOM 1800 C CA . PRO A 1 231 ? 12.769 -2.999 3.952 1.00 87.06 231 PRO A CA 1
ATOM 1801 C C . PRO A 1 231 ? 12.246 -1.581 3.694 1.00 87.06 231 PRO A C 1
ATOM 1803 O O . PRO A 1 231 ? 11.275 -1.183 4.333 1.00 87.06 231 PRO A O 1
ATOM 1806 N N . LEU A 1 232 ? 12.805 -0.836 2.731 1.00 87.94 232 LEU A N 1
ATOM 1807 C CA . LEU A 1 232 ? 12.267 0.474 2.342 1.00 87.94 232 LEU A CA 1
ATOM 1808 C C . LEU A 1 232 ? 10.883 0.355 1.695 1.00 87.94 232 LEU A C 1
ATOM 1810 O O . LEU A 1 232 ? 10.004 1.154 2.003 1.00 87.94 232 LEU A O 1
ATOM 1814 N N . SER A 1 233 ? 10.661 -0.653 0.849 1.00 88.44 233 SER A N 1
ATOM 1815 C CA . SER A 1 233 ? 9.347 -0.903 0.238 1.00 88.44 233 SER A CA 1
ATOM 1816 C C . SER A 1 233 ? 8.291 -1.247 1.291 1.00 88.44 233 SER A C 1
ATOM 1818 O O . SER A 1 233 ? 7.194 -0.696 1.273 1.00 88.44 233 SER A O 1
ATOM 1820 N N . LEU A 1 234 ? 8.636 -2.098 2.262 1.00 90.75 234 LEU A N 1
ATOM 1821 C CA . LEU A 1 234 ? 7.751 -2.438 3.379 1.00 90.75 234 LEU A CA 1
ATOM 1822 C C . LEU A 1 234 ? 7.482 -1.231 4.288 1.00 90.75 234 LEU A C 1
ATOM 1824 O O . LEU A 1 234 ? 6.353 -1.042 4.734 1.00 90.75 234 LEU A O 1
ATOM 1828 N N . LEU A 1 235 ? 8.487 -0.385 4.536 1.00 91.69 235 LEU A N 1
ATOM 1829 C CA . LEU A 1 235 ? 8.319 0.850 5.304 1.00 91.69 235 LEU A CA 1
ATOM 1830 C C . LEU A 1 235 ? 7.385 1.836 4.592 1.00 91.69 235 LEU A C 1
ATOM 1832 O O . LEU A 1 235 ? 6.522 2.434 5.234 1.00 91.69 235 LEU A O 1
ATOM 1836 N N . ARG A 1 236 ? 7.524 1.985 3.271 1.00 91.00 236 ARG A N 1
ATOM 1837 C CA . ARG A 1 236 ? 6.605 2.793 2.461 1.00 91.00 236 ARG A CA 1
ATOM 1838 C C . ARG A 1 236 ? 5.191 2.229 2.528 1.00 91.00 236 ARG A C 1
ATOM 1840 O O . ARG A 1 236 ? 4.275 2.966 2.861 1.00 91.00 236 ARG A O 1
ATOM 1847 N N . MET A 1 237 ? 5.022 0.916 2.390 1.00 92.00 237 MET A N 1
ATOM 1848 C CA . MET A 1 237 ? 3.724 0.270 2.591 1.00 92.00 237 MET A CA 1
ATOM 1849 C C . MET A 1 237 ? 3.138 0.570 3.986 1.00 92.00 237 MET A C 1
ATOM 1851 O O . MET A 1 237 ? 1.955 0.881 4.103 1.00 92.00 237 MET A O 1
ATOM 1855 N N . ALA A 1 238 ? 3.957 0.576 5.045 1.00 93.06 238 ALA A N 1
ATOM 1856 C CA . ALA A 1 238 ? 3.518 0.994 6.380 1.00 93.06 238 ALA A CA 1
ATOM 1857 C C . ALA A 1 238 ? 3.006 2.444 6.394 1.00 93.06 238 ALA A C 1
ATOM 1859 O O . ALA A 1 238 ? 1.928 2.718 6.921 1.00 93.06 238 ALA A O 1
ATOM 1860 N N . ALA A 1 239 ? 3.772 3.364 5.800 1.00 93.12 239 ALA A N 1
ATOM 1861 C CA . ALA A 1 239 ? 3.418 4.777 5.703 1.00 93.12 239 ALA A CA 1
ATOM 1862 C C . ALA A 1 239 ? 2.138 5.003 4.877 1.00 93.12 239 ALA A C 1
ATOM 1864 O O . ALA A 1 239 ? 1.381 5.922 5.180 1.00 93.12 239 ALA A O 1
ATOM 1865 N N . PHE A 1 240 ? 1.851 4.138 3.898 1.00 94.19 240 PHE A N 1
ATOM 1866 C CA . PHE A 1 240 ? 0.611 4.183 3.128 1.00 94.19 240 PHE A CA 1
ATOM 1867 C C . PHE A 1 240 ? -0.597 3.830 3.997 1.00 94.19 240 PHE A C 1
ATOM 1869 O O . PHE A 1 240 ? -1.555 4.595 4.089 1.00 94.19 240 PHE A O 1
ATOM 1876 N N . PHE A 1 241 ? -0.541 2.677 4.669 1.00 95.06 241 PHE A N 1
ATOM 1877 C CA . PHE A 1 241 ? -1.685 2.131 5.396 1.00 95.06 241 PHE A CA 1
ATOM 1878 C C . PHE A 1 241 ? -1.943 2.804 6.748 1.00 95.06 241 PHE A C 1
ATOM 1880 O O . PHE A 1 241 ? -3.055 2.704 7.265 1.00 95.06 241 PHE A O 1
ATOM 1887 N N . LEU A 1 242 ? -0.965 3.499 7.336 1.00 93.94 242 LEU A N 1
ATOM 1888 C CA . LEU A 1 242 ? -1.108 4.091 8.668 1.00 93.94 242 LEU A CA 1
ATOM 1889 C C . LEU A 1 242 ? -2.187 5.197 8.730 1.00 93.94 242 LEU A C 1
ATOM 1891 O O . LEU A 1 242 ? -3.045 5.115 9.616 1.00 93.94 242 LEU A O 1
ATOM 1895 N N . PRO A 1 243 ? -2.245 6.178 7.804 1.00 94.19 243 PRO A N 1
ATOM 1896 C CA . PRO A 1 243 ? -3.361 7.126 7.740 1.00 94.19 243 PRO A CA 1
ATOM 1897 C C . PRO A 1 243 ? -4.713 6.465 7.460 1.00 94.19 243 PRO A C 1
ATOM 1899 O O . PRO A 1 243 ? -5.713 6.846 8.068 1.00 94.19 243 PRO A O 1
ATOM 1902 N N . LEU A 1 244 ? -4.747 5.435 6.606 1.00 94.69 244 LEU A N 1
ATOM 1903 C CA . LEU A 1 244 ? -5.976 4.692 6.304 1.00 94.69 244 LEU A CA 1
ATOM 1904 C C . LEU A 1 244 ? -6.520 3.975 7.539 1.00 94.69 244 LEU A C 1
ATOM 1906 O O . LEU A 1 244 ? -7.711 4.046 7.827 1.00 94.69 244 LEU A O 1
ATOM 1910 N N . LEU A 1 245 ? -5.637 3.343 8.310 1.00 94.50 245 LEU A N 1
ATOM 1911 C CA . LEU A 1 245 ? -5.969 2.698 9.573 1.00 94.50 245 LEU A CA 1
ATOM 1912 C C . LEU A 1 245 ? -6.529 3.703 10.591 1.00 94.50 245 LEU A C 1
ATOM 1914 O O . LEU A 1 245 ? -7.541 3.424 11.237 1.00 94.50 245 LEU A O 1
ATOM 1918 N N . ALA A 1 246 ? -5.905 4.881 10.713 1.00 92.62 246 ALA A N 1
ATOM 1919 C CA . ALA A 1 246 ? -6.390 5.949 11.587 1.00 92.62 246 ALA A CA 1
ATOM 1920 C C . ALA A 1 246 ? -7.791 6.427 11.167 1.00 92.62 246 ALA A C 1
ATOM 1922 O O . ALA A 1 246 ? -8.690 6.528 12.003 1.00 92.62 246 ALA A O 1
ATOM 1923 N N . ALA A 1 247 ? -7.990 6.674 9.869 1.00 92.31 247 ALA A N 1
ATOM 1924 C CA . ALA A 1 247 ? -9.267 7.102 9.312 1.00 92.31 247 ALA A CA 1
ATOM 1925 C C . ALA A 1 247 ? -10.365 6.042 9.497 1.00 92.31 247 ALA A C 1
ATOM 1927 O O . ALA A 1 247 ? -11.480 6.376 9.893 1.00 92.31 247 ALA A O 1
ATOM 1928 N N . ALA A 1 248 ? -10.056 4.762 9.282 1.00 93.12 248 ALA A N 1
ATOM 1929 C CA . ALA A 1 248 ? -11.033 3.679 9.372 1.00 93.12 248 ALA A CA 1
ATOM 1930 C C . ALA A 1 248 ? -11.541 3.510 10.810 1.00 93.12 248 ALA A C 1
ATOM 1932 O O . ALA A 1 248 ? -12.750 3.454 11.050 1.00 93.12 248 ALA A O 1
ATOM 1933 N N . LEU A 1 249 ? -10.625 3.529 11.784 1.00 91.25 249 LEU A N 1
ATOM 1934 C CA . LEU A 1 249 ? -10.982 3.506 13.202 1.00 91.25 249 LEU A CA 1
ATOM 1935 C C . LEU A 1 249 ? -11.772 4.762 13.607 1.00 91.25 249 LEU A C 1
ATOM 1937 O O . LEU A 1 249 ? -12.730 4.661 14.377 1.00 91.25 249 LEU A O 1
ATOM 1941 N N . ALA A 1 250 ? -11.416 5.939 13.076 1.00 89.69 250 ALA A N 1
ATOM 1942 C CA . ALA A 1 250 ? -12.160 7.173 13.326 1.00 89.69 250 ALA A CA 1
ATOM 1943 C C . ALA A 1 250 ? -13.606 7.074 12.814 1.00 89.69 250 ALA A C 1
ATOM 1945 O O . ALA A 1 250 ? -14.537 7.443 13.534 1.00 89.69 250 ALA A O 1
ATOM 1946 N N . LEU A 1 251 ? -13.804 6.532 11.606 1.00 90.25 251 LEU A N 1
ATOM 1947 C CA . LEU A 1 251 ? -15.127 6.327 11.018 1.00 90.25 251 LEU A CA 1
ATOM 1948 C C . LEU A 1 251 ? -15.982 5.415 11.895 1.00 90.25 251 LEU A C 1
ATOM 1950 O O . LEU A 1 251 ? -17.069 5.827 12.306 1.00 90.25 251 LEU A O 1
ATOM 1954 N N . VAL A 1 252 ? -15.487 4.226 12.251 1.00 89.19 252 VAL A N 1
ATOM 1955 C CA . VAL A 1 252 ? -16.217 3.284 13.120 1.00 89.19 252 VAL A CA 1
ATOM 1956 C C . VAL A 1 252 ? -16.639 3.957 14.427 1.00 89.19 252 VAL A C 1
ATOM 1958 O O . VAL A 1 252 ? -17.791 3.846 14.846 1.00 89.19 252 VAL A O 1
ATOM 1961 N N . ARG A 1 253 ? -15.730 4.718 15.045 1.00 84.25 253 ARG A N 1
ATOM 1962 C CA . ARG A 1 253 ? -15.961 5.352 16.346 1.00 84.25 253 ARG A CA 1
ATOM 1963 C C . ARG A 1 253 ? -16.988 6.487 16.305 1.00 84.25 253 ARG A C 1
ATOM 1965 O O . ARG A 1 253 ? -17.811 6.588 17.215 1.00 84.25 253 ARG A O 1
ATOM 1972 N N . HIS A 1 254 ? -16.937 7.348 15.288 1.00 83.06 254 HIS A N 1
ATOM 1973 C CA . HIS A 1 254 ? -17.761 8.566 15.240 1.00 83.06 254 HIS A CA 1
ATOM 1974 C C . HIS A 1 254 ? -19.087 8.391 14.527 1.00 83.06 254 HIS A C 1
ATOM 1976 O O . HIS A 1 254 ? -20.091 8.964 14.940 1.00 83.06 254 HIS A O 1
ATOM 1982 N N . THR A 1 255 ? -19.100 7.597 13.464 1.00 80.81 255 THR A N 1
ATOM 1983 C CA . THR A 1 255 ? -20.264 7.489 12.577 1.00 80.81 255 THR A CA 1
ATOM 1984 C C . THR A 1 255 ? -21.068 6.214 12.809 1.00 80.81 255 THR A C 1
ATOM 1986 O O . THR A 1 255 ? -22.161 6.079 12.272 1.00 80.81 255 THR A O 1
ATOM 1989 N N . SER A 1 256 ? -20.577 5.287 13.645 1.00 78.56 256 SER A N 1
ATOM 1990 C CA . SER A 1 256 ? -21.167 3.947 13.830 1.00 78.56 256 SER A CA 1
ATOM 1991 C C . SER A 1 256 ? -21.292 3.163 12.515 1.00 78.56 256 SER A C 1
ATOM 1993 O O . SER A 1 256 ? -22.133 2.274 12.387 1.00 78.56 256 SER A O 1
ATOM 1995 N N . ILE A 1 257 ? -20.483 3.514 11.508 1.00 86.62 257 ILE A N 1
ATOM 1996 C CA . ILE A 1 257 ? -20.442 2.803 10.232 1.00 86.62 257 ILE A CA 1
ATOM 1997 C C . ILE A 1 257 ? -19.939 1.377 10.478 1.00 86.62 257 ILE A C 1
ATOM 1999 O O . ILE A 1 257 ? -19.029 1.141 11.277 1.00 86.62 257 ILE A O 1
ATOM 2003 N N . ARG A 1 258 ? -20.531 0.415 9.760 1.00 90.94 258 ARG A N 1
ATOM 2004 C CA . ARG A 1 258 ? -20.123 -0.992 9.826 1.00 90.94 258 ARG A CA 1
ATOM 2005 C C . ARG A 1 258 ? -18.638 -1.138 9.450 1.00 90.94 258 ARG A C 1
ATOM 2007 O O . ARG A 1 258 ? -18.213 -0.515 8.476 1.00 90.94 258 ARG A O 1
ATOM 2014 N N . PRO A 1 259 ? -17.876 -2.025 10.113 1.00 89.75 259 PRO A N 1
ATOM 2015 C CA . PRO A 1 259 ? -16.443 -2.215 9.860 1.00 89.75 259 PRO A CA 1
ATOM 2016 C C . PRO A 1 259 ? -16.069 -2.393 8.386 1.00 89.75 259 PRO A C 1
ATOM 2018 O O . PRO A 1 259 ? -15.110 -1.791 7.907 1.00 89.75 259 PRO A O 1
ATOM 2021 N N . LEU A 1 260 ? -16.863 -3.178 7.649 1.00 93.19 260 LEU A N 1
ATOM 2022 C CA . LEU A 1 260 ? -16.649 -3.436 6.224 1.00 93.19 260 LEU A CA 1
ATOM 2023 C C . LEU A 1 260 ? -16.739 -2.153 5.386 1.00 93.19 260 LEU A C 1
ATOM 2025 O O . LEU A 1 260 ? -15.882 -1.914 4.544 1.00 93.19 260 LEU A O 1
ATOM 2029 N N . LEU A 1 261 ? -17.738 -1.306 5.650 1.00 93.38 261 LEU A N 1
ATOM 2030 C CA . LEU A 1 261 ? -17.939 -0.041 4.937 1.00 93.38 261 LEU A CA 1
ATOM 2031 C C . LEU A 1 261 ? -16.872 0.993 5.298 1.00 93.38 261 LEU A C 1
ATOM 2033 O O . LEU A 1 261 ? -16.414 1.710 4.413 1.00 93.38 261 LEU A O 1
ATOM 2037 N N . ALA A 1 262 ? -16.450 1.048 6.564 1.00 92.56 262 ALA A N 1
ATOM 2038 C CA . ALA A 1 262 ? -15.361 1.923 6.994 1.00 92.56 262 ALA A CA 1
ATOM 2039 C C . ALA A 1 262 ? -14.048 1.530 6.301 1.00 92.56 262 ALA A C 1
ATOM 2041 O O . ALA A 1 262 ? -13.384 2.376 5.707 1.00 92.56 262 ALA A O 1
ATOM 2042 N N . THR A 1 263 ? -13.739 0.231 6.287 1.00 93.38 263 THR A N 1
ATOM 2043 C CA . THR A 1 263 ? -12.548 -0.308 5.618 1.00 93.38 263 THR A CA 1
ATOM 2044 C C . THR A 1 263 ? -12.586 -0.030 4.119 1.00 93.38 263 THR A C 1
ATOM 2046 O O . THR A 1 263 ? -11.662 0.585 3.592 1.00 93.38 263 THR A O 1
ATOM 2049 N N . ALA A 1 264 ? -13.673 -0.408 3.438 1.00 94.12 264 ALA A N 1
ATOM 2050 C CA . ALA A 1 264 ? -13.821 -0.203 1.999 1.00 94.12 264 ALA A CA 1
ATOM 2051 C C . ALA A 1 264 ? -13.700 1.279 1.619 1.00 94.12 264 ALA A C 1
ATOM 2053 O O . ALA A 1 264 ? -12.946 1.606 0.711 1.00 94.12 264 ALA A O 1
ATOM 2054 N N . SER A 1 265 ? -14.356 2.179 2.360 1.00 91.81 265 SER A N 1
ATOM 2055 C CA . SER A 1 265 ? -14.266 3.627 2.123 1.00 91.81 265 SER A CA 1
ATOM 2056 C C . SER A 1 265 ? -12.828 4.137 2.223 1.00 91.81 265 SER A C 1
ATOM 2058 O O . SER A 1 265 ? -12.377 4.873 1.351 1.00 91.81 265 SER A O 1
ATOM 2060 N N . THR A 1 266 ? -12.081 3.720 3.251 1.00 93.00 266 THR A N 1
ATOM 2061 C CA . THR A 1 266 ? -10.678 4.142 3.400 1.00 93.00 266 THR A CA 1
ATOM 2062 C C . THR A 1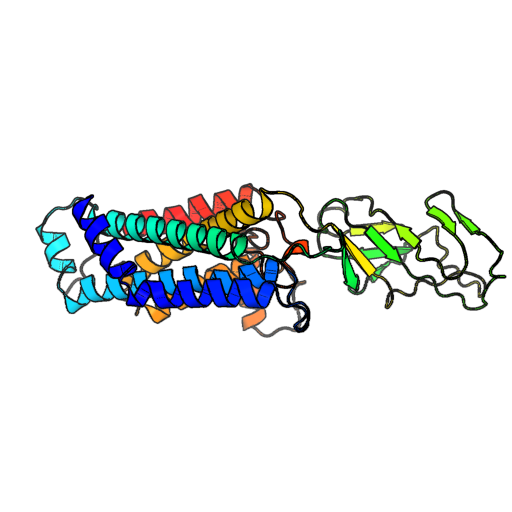 266 ? -9.759 3.557 2.337 1.00 93.00 266 THR A C 1
ATOM 2064 O O . THR A 1 266 ? -8.853 4.244 1.880 1.00 93.00 266 THR A O 1
ATOM 2067 N N . LEU A 1 267 ? -10.001 2.323 1.894 1.00 92.62 267 LEU A N 1
ATOM 2068 C CA . LEU A 1 267 ? -9.208 1.710 0.830 1.00 92.62 267 LEU A CA 1
ATOM 2069 C C . LEU A 1 267 ? -9.499 2.337 -0.530 1.00 92.62 267 LEU A C 1
ATOM 2071 O O . LEU A 1 267 ? -8.562 2.576 -1.276 1.00 92.62 267 LEU A O 1
ATOM 2075 N N . ILE A 1 268 ? -10.763 2.654 -0.829 1.00 91.00 268 ILE A N 1
ATOM 2076 C CA . ILE A 1 268 ? -11.134 3.407 -2.036 1.00 91.00 268 ILE A CA 1
ATOM 2077 C C . ILE A 1 268 ? -10.444 4.770 -2.016 1.00 91.00 268 ILE A C 1
ATOM 2079 O O . ILE A 1 268 ? -9.843 5.164 -3.008 1.00 91.00 268 ILE A O 1
ATOM 2083 N N . PHE A 1 269 ? -10.468 5.456 -0.872 1.00 89.81 269 PHE A N 1
ATOM 2084 C CA . PHE A 1 269 ? -9.788 6.735 -0.718 1.00 89.81 269 PHE A CA 1
ATOM 2085 C C . PHE A 1 269 ? -8.273 6.624 -0.946 1.00 89.81 269 PHE A C 1
ATOM 2087 O O . PHE A 1 269 ? -7.713 7.413 -1.697 1.00 89.81 269 PHE A O 1
ATOM 2094 N N . GLY A 1 270 ? -7.616 5.619 -0.359 1.00 89.88 270 GLY A N 1
ATOM 2095 C CA . GLY A 1 270 ? -6.198 5.350 -0.611 1.00 89.88 270 GLY A CA 1
ATOM 2096 C C . GLY A 1 270 ? -5.910 4.964 -2.063 1.00 89.88 270 GLY A C 1
ATOM 2097 O O . GLY A 1 270 ? -4.920 5.392 -2.628 1.00 89.88 270 GLY A O 1
ATOM 2098 N N . TRP A 1 271 ? -6.781 4.196 -2.709 1.00 87.50 271 TRP A N 1
ATOM 2099 C CA . TRP A 1 271 ? -6.617 3.838 -4.118 1.00 87.50 271 TRP A CA 1
ATOM 2100 C C . TRP A 1 271 ? -6.701 5.057 -5.045 1.00 87.50 271 TRP A C 1
ATOM 2102 O O . TRP A 1 271 ? -5.974 5.132 -6.032 1.00 87.50 271 TRP A O 1
ATOM 2112 N N . MET A 1 272 ? -7.532 6.046 -4.706 1.00 86.12 272 MET A N 1
ATOM 2113 C CA . MET A 1 272 ? -7.613 7.301 -5.458 1.00 86.12 272 MET A CA 1
ATOM 2114 C C . MET A 1 272 ? -6.318 8.122 -5.389 1.00 86.12 272 MET A C 1
ATOM 2116 O O . MET A 1 272 ? -6.041 8.851 -6.334 1.00 86.12 272 MET A O 1
ATOM 2120 N N . THR A 1 273 ? -5.515 7.995 -4.323 1.00 85.56 273 THR A N 1
ATOM 2121 C CA . THR A 1 273 ? -4.211 8.685 -4.209 1.00 85.56 273 THR A CA 1
ATOM 2122 C C . THR A 1 273 ? -3.082 7.980 -4.957 1.00 85.56 273 THR A C 1
ATOM 2124 O O . THR A 1 273 ? -2.039 8.574 -5.206 1.00 85.56 273 THR A O 1
ATOM 2127 N N . THR A 1 274 ? -3.275 6.712 -5.322 1.00 82.00 274 THR A N 1
ATOM 2128 C CA . THR A 1 274 ? -2.329 5.937 -6.138 1.00 82.00 274 THR A CA 1
ATOM 2129 C C . THR A 1 274 ? -2.782 5.830 -7.589 1.00 82.00 274 THR A C 1
ATOM 2131 O O . THR A 1 274 ? -2.151 5.132 -8.381 1.00 82.00 274 THR A O 1
ATOM 2134 N N . TRP A 1 275 ? -3.921 6.436 -7.934 1.00 75.88 275 TRP A N 1
ATOM 2135 C CA . TRP A 1 275 ? -4.446 6.388 -9.288 1.00 75.88 275 TRP A CA 1
ATOM 2136 C C . TRP A 1 275 ? -3.507 7.176 -10.203 1.00 75.88 275 TRP A C 1
ATOM 2138 O O . TRP A 1 275 ? -3.205 8.329 -9.893 1.00 75.88 275 TRP A O 1
ATOM 2148 N N . PRO A 1 276 ? -3.035 6.592 -11.319 1.00 62.28 276 PRO A N 1
ATOM 2149 C CA . PRO A 1 276 ? -2.165 7.317 -12.227 1.00 62.28 276 PRO A CA 1
ATOM 2150 C C . PRO A 1 276 ? -2.889 8.573 -12.714 1.00 62.28 276 PRO A C 1
ATOM 2152 O O . PRO A 1 276 ? -4.063 8.507 -13.094 1.00 62.28 276 PRO A O 1
ATOM 2155 N N . ALA A 1 277 ? -2.187 9.707 -12.716 1.00 57.22 277 ALA A N 1
ATOM 2156 C CA . ALA A 1 277 ? -2.640 10.924 -13.373 1.00 57.22 277 ALA A CA 1
ATOM 2157 C C . ALA A 1 277 ? -2.746 10.646 -14.882 1.00 57.22 277 ALA A C 1
ATOM 2159 O O . ALA A 1 277 ? -1.803 10.822 -15.644 1.00 57.22 277 ALA A O 1
ATOM 2160 N N . LEU A 1 278 ? -3.877 10.085 -15.299 1.00 55.31 278 LEU A N 1
ATOM 2161 C CA . LEU A 1 278 ? -4.228 9.895 -16.697 1.00 55.31 278 LEU A CA 1
ATOM 2162 C C . LEU A 1 278 ? -4.733 11.225 -17.257 1.00 55.31 278 LEU A C 1
ATOM 2164 O O . LEU A 1 278 ? -5.352 12.015 -16.532 1.00 55.31 278 LEU A O 1
ATOM 2168 N N . ASP A 1 279 ? -4.509 11.435 -18.552 1.00 55.50 279 ASP A N 1
ATOM 2169 C CA . ASP A 1 279 ? -5.061 12.570 -19.288 1.00 55.50 279 ASP A CA 1
ATOM 2170 C C . ASP A 1 279 ? -6.574 12.650 -19.083 1.00 55.50 279 ASP A C 1
ATOM 2172 O O . ASP A 1 279 ? -7.264 11.625 -19.036 1.00 55.50 279 ASP A O 1
ATOM 2176 N N . SER A 1 280 ? -7.083 13.879 -18.933 1.00 55.59 280 SER A N 1
ATOM 2177 C CA . SER A 1 280 ? -8.500 14.141 -18.676 1.00 55.59 280 SER A CA 1
ATOM 2178 C C . SER A 1 280 ? -9.355 13.379 -19.685 1.00 55.59 280 SER A C 1
ATOM 2180 O O . SER A 1 280 ? -9.309 13.677 -20.885 1.00 55.59 280 SER A O 1
ATOM 2182 N N . PRO A 1 281 ? -10.156 12.394 -19.249 1.00 59.53 281 PRO A N 1
ATOM 2183 C CA . PRO A 1 281 ? -10.940 11.640 -20.192 1.00 59.53 281 PRO A CA 1
ATOM 2184 C C . PRO A 1 281 ? -12.190 12.459 -20.509 1.00 59.53 281 PRO A C 1
ATOM 2186 O O . PRO A 1 281 ? -13.252 12.276 -19.908 1.00 59.53 281 PRO A O 1
ATOM 2189 N N . ALA A 1 282 ? -12.065 13.377 -21.468 1.00 59.19 282 ALA A N 1
ATOM 2190 C CA . ALA A 1 282 ? -13.172 14.193 -21.965 1.00 59.19 282 ALA A CA 1
ATOM 2191 C C . ALA A 1 282 ? -14.380 13.328 -22.393 1.00 59.19 282 ALA A C 1
ATOM 2193 O O . ALA A 1 282 ? -15.525 13.772 -22.321 1.00 59.19 282 ALA A O 1
ATOM 2194 N N . SER A 1 283 ? -14.132 12.065 -22.762 1.00 63.19 283 SER A N 1
ATOM 2195 C CA . SER A 1 283 ? -15.126 11.058 -23.143 1.00 63.19 283 SER A CA 1
ATOM 2196 C C . SER A 1 283 ? -15.542 10.078 -22.032 1.00 63.19 283 SER A C 1
ATOM 2198 O O . SER A 1 283 ? -16.398 9.229 -22.284 1.00 63.19 283 SER A O 1
ATOM 2200 N N . ALA A 1 284 ? -14.998 10.146 -20.809 1.00 73.19 284 ALA A N 1
ATOM 2201 C CA . ALA A 1 284 ? -15.354 9.169 -19.777 1.00 73.19 284 ALA A CA 1
ATOM 2202 C C . ALA A 1 284 ? -16.660 9.482 -19.036 1.00 73.19 284 ALA A C 1
ATOM 2204 O O . ALA A 1 284 ? -17.202 10.599 -19.037 1.00 73.19 284 ALA A O 1
ATOM 2205 N N . SER A 1 285 ? -17.157 8.438 -18.368 1.00 81.81 285 SER A N 1
ATOM 2206 C CA . SER A 1 285 ? -18.353 8.479 -17.534 1.00 81.81 285 SER A CA 1
ATOM 2207 C C . SER A 1 285 ? -18.248 9.553 -16.437 1.00 81.81 285 SER A C 1
ATOM 2209 O O . SER A 1 285 ? -17.144 9.905 -16.009 1.00 81.81 285 SER A O 1
ATOM 2211 N N . PRO A 1 286 ? -19.383 10.068 -15.926 1.00 82.75 286 PRO A N 1
ATOM 2212 C CA . PRO A 1 286 ? -19.382 11.030 -14.823 1.00 82.75 286 PRO A CA 1
ATOM 2213 C C . PRO A 1 286 ? -18.623 10.529 -13.588 1.00 82.75 286 PRO A C 1
ATOM 2215 O O . PRO A 1 286 ? -17.942 11.307 -12.928 1.00 82.75 286 PRO A O 1
ATOM 2218 N N . ILE A 1 287 ? -18.691 9.222 -13.309 1.00 76.75 287 ILE A N 1
ATOM 2219 C CA . ILE A 1 287 ? -17.972 8.589 -12.196 1.00 76.75 287 ILE A CA 1
ATOM 2220 C C . ILE A 1 287 ? -16.462 8.662 -12.426 1.00 76.75 287 ILE A C 1
ATOM 2222 O O . ILE A 1 287 ? -15.731 9.049 -11.522 1.00 76.75 287 ILE A O 1
ATOM 2226 N N . ALA A 1 288 ? -15.988 8.347 -13.632 1.00 74.75 288 ALA A N 1
ATOM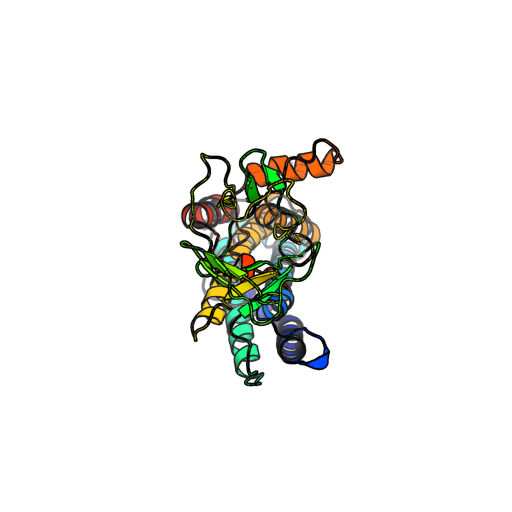 2227 C CA . ALA A 1 288 ? -14.567 8.436 -13.956 1.00 74.75 288 ALA A CA 1
ATOM 2228 C C . ALA A 1 288 ? -14.052 9.882 -13.886 1.00 74.75 288 ALA A C 1
ATOM 2230 O O . ALA A 1 288 ? -12.967 10.116 -13.365 1.00 74.75 288 ALA A O 1
ATOM 2231 N N . ARG A 1 289 ? -14.853 10.861 -14.327 1.00 79.44 289 ARG A N 1
ATOM 2232 C CA . ARG A 1 289 ? -14.531 12.289 -14.174 1.00 79.44 289 ARG A CA 1
ATOM 2233 C C . ARG A 1 289 ? -14.487 12.726 -12.715 1.00 79.44 289 ARG A C 1
ATOM 2235 O O . ARG A 1 289 ? -13.582 13.463 -12.342 1.00 79.44 289 ARG A O 1
ATOM 2242 N N . PHE A 1 290 ? -15.422 12.254 -11.890 1.00 80.94 290 PHE A N 1
ATOM 2243 C CA . PHE A 1 290 ? -15.400 12.509 -10.452 1.00 80.94 290 PHE A CA 1
ATOM 2244 C C . PHE A 1 290 ? -14.137 11.929 -9.810 1.00 80.94 290 PHE A C 1
ATOM 2246 O O . PHE A 1 290 ? -13.413 12.661 -9.140 1.00 80.94 290 PHE A O 1
ATOM 2253 N N . VAL A 1 291 ? -13.836 10.651 -10.066 1.00 78.31 291 VAL A N 1
ATOM 2254 C CA . VAL A 1 291 ? -12.638 9.979 -9.539 1.00 78.31 291 VAL A CA 1
ATOM 2255 C C . VAL A 1 291 ? -11.372 10.713 -9.972 1.00 78.31 291 VAL A C 1
ATOM 2257 O O . VAL A 1 291 ? -10.535 10.988 -9.122 1.00 78.31 291 VAL A O 1
ATOM 2260 N N . TRP A 1 292 ? -11.279 11.110 -11.244 1.00 79.75 292 TRP A N 1
ATOM 2261 C CA . TRP A 1 292 ? -10.166 11.907 -11.759 1.00 79.75 292 TRP A CA 1
ATOM 2262 C C . TRP A 1 292 ? -10.062 13.267 -11.058 1.00 79.75 292 TRP A C 1
ATOM 2264 O O . TRP A 1 292 ? -9.012 13.618 -10.541 1.00 79.75 292 TRP A O 1
ATOM 2274 N N . SER A 1 293 ? -11.156 14.027 -10.956 1.00 81.50 293 SER A N 1
ATOM 2275 C CA . SER A 1 293 ? -11.131 15.336 -10.284 1.00 81.50 293 SER A CA 1
ATOM 2276 C C . SER A 1 293 ? -10.735 15.233 -8.810 1.00 81.50 293 SER A C 1
ATOM 2278 O O . SER A 1 293 ? -10.032 16.092 -8.286 1.00 81.50 293 SER A O 1
ATOM 2280 N N . ALA A 1 294 ? -11.160 14.160 -8.145 1.00 80.50 294 ALA A N 1
ATOM 2281 C CA . ALA A 1 294 ? -10.835 13.911 -6.757 1.00 80.50 294 ALA A CA 1
ATOM 2282 C C . ALA A 1 294 ? -9.391 13.422 -6.589 1.00 80.50 294 ALA A C 1
ATOM 2284 O O . ALA A 1 294 ? -8.754 13.832 -5.627 1.00 80.50 294 ALA A O 1
ATOM 2285 N N . SER A 1 295 ? -8.844 12.624 -7.516 1.00 81.06 295 SER A N 1
ATOM 2286 C CA . SER A 1 295 ? -7.429 12.232 -7.474 1.00 81.06 295 SER A CA 1
ATOM 2287 C C . SER A 1 295 ? -6.501 13.433 -7.664 1.00 81.06 295 SER A C 1
ATOM 2289 O O . SER A 1 295 ? -5.485 13.505 -6.990 1.00 81.06 295 SER A O 1
ATOM 2291 N N . GLN A 1 296 ? -6.880 14.423 -8.485 1.00 81.00 296 GLN A N 1
ATOM 2292 C CA . GLN A 1 296 ? -6.113 15.673 -8.650 1.00 81.00 296 GLN A CA 1
ATOM 2293 C C . GLN A 1 296 ? -6.072 16.542 -7.380 1.00 81.00 296 GLN A C 1
ATOM 2295 O O . GLN A 1 296 ? -5.172 17.358 -7.209 1.00 81.00 296 GLN A O 1
ATOM 2300 N N . ALA A 1 297 ? -7.050 16.394 -6.482 1.00 83.38 297 ALA A N 1
ATOM 2301 C CA . ALA A 1 297 ? -7.085 17.110 -5.206 1.00 83.38 297 ALA A CA 1
ATOM 2302 C C . ALA A 1 297 ? -6.307 16.390 -4.088 1.00 83.38 297 ALA A C 1
ATOM 2304 O O . ALA A 1 297 ? -6.246 16.884 -2.958 1.00 83.38 297 ALA A O 1
ATOM 2305 N N . LEU A 1 298 ? -5.761 15.206 -4.374 1.00 84.88 298 LEU A N 1
ATOM 2306 C CA . LEU A 1 298 ? -5.075 14.349 -3.418 1.00 84.88 298 LEU A CA 1
ATOM 2307 C C . LEU A 1 298 ? -3.567 14.297 -3.719 1.00 84.88 298 LEU A C 1
ATOM 2309 O O . LEU A 1 298 ? -3.168 14.503 -4.861 1.00 84.88 298 LEU A O 1
ATOM 2313 N N . PRO A 1 299 ? -2.718 14.035 -2.706 1.00 86.38 299 PRO A N 1
ATOM 2314 C CA . PRO A 1 299 ? -1.287 13.828 -2.931 1.00 86.38 299 PRO A CA 1
ATOM 2315 C C . PRO A 1 299 ? -1.035 12.613 -3.833 1.00 86.38 299 PRO A C 1
ATOM 2317 O O . PRO A 1 299 ? -1.741 11.609 -3.700 1.00 86.38 299 PRO A O 1
ATOM 2320 N N . ASP A 1 300 ? 0.003 12.666 -4.673 1.00 84.62 300 ASP A N 1
ATOM 2321 C CA . ASP A 1 300 ? 0.408 11.528 -5.500 1.00 84.62 300 ASP A CA 1
ATOM 2322 C C . ASP A 1 300 ? 1.235 10.536 -4.670 1.00 84.62 300 ASP A C 1
ATOM 2324 O O . ASP A 1 300 ? 2.414 10.734 -4.352 1.00 84.62 300 ASP A O 1
ATOM 2328 N N . LEU A 1 301 ? 0.596 9.427 -4.305 1.00 86.06 301 LEU A N 1
ATOM 2329 C CA . LEU A 1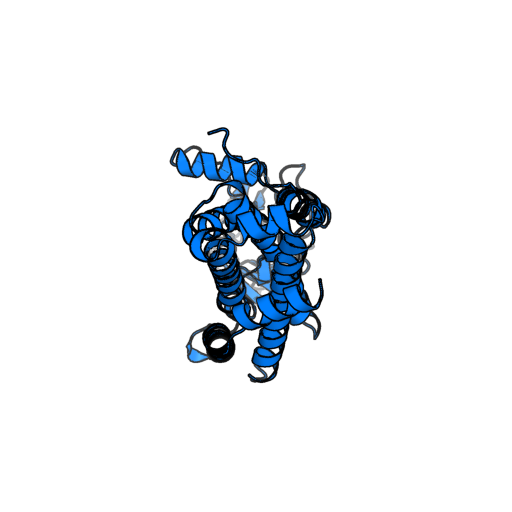 301 ? 1.182 8.367 -3.487 1.00 86.06 301 LEU A CA 1
ATOM 2330 C C . LEU A 1 301 ? 1.503 7.107 -4.288 1.00 86.06 301 LEU A C 1
ATOM 2332 O O . LEU A 1 301 ? 1.781 6.066 -3.685 1.00 86.06 301 LEU A O 1
ATOM 2336 N N . SER A 1 302 ? 1.502 7.192 -5.622 1.00 80.94 302 SER A N 1
ATOM 2337 C CA . SER A 1 302 ? 1.836 6.076 -6.517 1.00 80.94 302 SER A CA 1
ATOM 2338 C C . SER A 1 302 ? 3.161 5.409 -6.131 1.00 80.94 302 SER A C 1
ATOM 2340 O O . SER A 1 302 ? 3.229 4.197 -5.949 1.00 80.94 302 SER A O 1
ATOM 2342 N N . GLY A 1 303 ? 4.198 6.202 -5.856 1.00 78.50 303 GLY A N 1
ATOM 2343 C CA . GLY A 1 303 ? 5.508 5.706 -5.430 1.00 78.50 303 GLY A CA 1
ATOM 2344 C C . GLY A 1 303 ? 5.609 5.182 -3.989 1.00 78.50 303 GLY A C 1
ATOM 2345 O O . GLY A 1 303 ? 6.644 4.613 -3.609 1.00 78.50 303 GLY A O 1
ATOM 2346 N N . LEU A 1 304 ? 4.554 5.350 -3.187 1.00 83.06 304 LEU A N 1
ATOM 2347 C CA . LEU A 1 304 ? 4.470 4.954 -1.782 1.00 83.06 304 LEU A CA 1
ATOM 2348 C C . LEU A 1 304 ? 3.828 3.561 -1.641 1.00 83.06 304 LEU A C 1
ATOM 2350 O O . LEU A 1 304 ? 4.325 2.737 -0.870 1.00 83.06 304 LEU A O 1
ATOM 2354 N N . LEU A 1 305 ? 2.800 3.260 -2.441 1.00 81.94 305 LEU A N 1
ATOM 2355 C CA . LEU A 1 305 ? 2.232 1.916 -2.590 1.00 81.94 305 LEU A CA 1
ATOM 2356 C C . LEU A 1 305 ? 2.476 1.393 -4.010 1.00 81.94 305 LEU A C 1
ATOM 2358 O O . LEU A 1 305 ? 1.577 1.318 -4.841 1.00 81.94 305 LEU A O 1
ATOM 2362 N N . THR A 1 306 ? 3.716 0.992 -4.258 1.00 77.50 306 THR A N 1
ATOM 2363 C CA . THR A 1 306 ? 4.118 0.378 -5.522 1.00 77.50 306 THR A CA 1
ATOM 2364 C C . THR A 1 306 ? 3.896 -1.124 -5.445 1.00 77.50 306 THR A C 1
ATOM 2366 O O . THR A 1 306 ? 4.388 -1.777 -4.524 1.00 77.50 306 THR A O 1
ATOM 2369 N N . LEU A 1 307 ? 3.126 -1.681 -6.377 1.00 81.75 307 LEU A N 1
ATOM 2370 C CA . LEU A 1 307 ? 2.728 -3.090 -6.375 1.00 81.75 307 LEU A CA 1
ATOM 2371 C C . LEU A 1 307 ? 2.723 -3.641 -7.806 1.00 81.75 307 LEU A C 1
ATOM 2373 O O . LEU A 1 307 ? 2.490 -2.907 -8.763 1.00 81.75 307 LEU A O 1
ATOM 2377 N N . GLY A 1 308 ? 2.928 -4.951 -7.934 1.00 77.25 308 GLY A N 1
ATOM 2378 C CA . GLY A 1 308 ? 2.811 -5.678 -9.197 1.00 77.25 308 GLY A CA 1
ATOM 2379 C C . GLY A 1 308 ? 3.795 -5.211 -10.270 1.00 77.25 308 GLY A C 1
ATOM 2380 O O . GLY A 1 308 ? 4.926 -4.831 -9.975 1.00 77.25 308 GLY A O 1
ATOM 2381 N N . HIS A 1 309 ? 3.342 -5.245 -11.523 1.00 68.69 309 HIS A N 1
ATOM 2382 C CA . HIS A 1 309 ? 4.177 -4.995 -12.699 1.00 68.69 309 HIS A CA 1
ATOM 2383 C C . HIS A 1 309 ? 4.654 -3.541 -12.840 1.00 68.69 309 HIS A C 1
ATOM 2385 O O . HIS A 1 309 ? 5.649 -3.295 -13.504 1.00 68.69 309 HIS A O 1
ATOM 2391 N N . ASP A 1 310 ? 3.985 -2.582 -12.196 1.00 70.19 310 ASP A N 1
ATOM 2392 C CA . ASP A 1 310 ? 4.380 -1.168 -12.246 1.00 70.19 310 ASP A CA 1
ATOM 2393 C C . ASP A 1 310 ? 5.321 -0.781 -11.095 1.00 70.19 310 ASP A C 1
ATOM 2395 O O . ASP A 1 310 ? 5.705 0.384 -10.953 1.00 70.19 310 ASP A O 1
ATOM 2399 N N . TRP A 1 311 ? 5.723 -1.748 -10.261 1.00 78.06 311 TRP A N 1
ATOM 2400 C CA . TRP A 1 311 ? 6.554 -1.478 -9.094 1.00 78.06 311 TRP A CA 1
ATOM 2401 C C . TRP A 1 311 ? 7.883 -0.824 -9.478 1.00 78.06 311 TRP A C 1
ATOM 2403 O O . TRP A 1 311 ? 8.261 0.190 -8.891 1.00 78.06 311 TRP A O 1
ATOM 2413 N N . GLU A 1 312 ? 8.571 -1.341 -10.499 1.00 73.81 312 GLU A N 1
ATOM 2414 C CA . GLU A 1 312 ? 9.839 -0.772 -10.961 1.00 73.81 312 GLU A CA 1
ATOM 2415 C C . GLU A 1 312 ? 9.683 0.627 -11.574 1.00 73.81 312 GLU A C 1
ATOM 2417 O O . GLU A 1 312 ? 10.628 1.413 -11.530 1.00 73.81 312 GLU A O 1
ATOM 2422 N N . LEU A 1 313 ? 8.509 0.941 -12.133 1.00 71.81 313 LEU A N 1
ATOM 2423 C CA . LEU A 1 313 ? 8.205 2.244 -12.733 1.00 71.81 313 LEU A CA 1
ATOM 2424 C C . LEU A 1 313 ? 7.991 3.325 -11.673 1.00 71.81 313 LEU A C 1
ATOM 2426 O O . LEU A 1 313 ? 8.391 4.470 -11.861 1.00 71.81 313 LEU A O 1
ATOM 2430 N N . GLN A 1 314 ? 7.354 2.960 -10.567 1.00 74.88 314 GLN A N 1
ATOM 2431 C CA . GLN A 1 314 ? 6.882 3.913 -9.569 1.00 74.88 314 GLN A CA 1
ATOM 2432 C C . GLN A 1 314 ? 7.767 3.936 -8.315 1.00 74.88 314 GLN A C 1
ATOM 2434 O O . GLN A 1 314 ? 7.607 4.794 -7.450 1.00 74.88 314 GLN A O 1
ATOM 2439 N N . TYR A 1 315 ? 8.715 3.005 -8.157 1.00 76.94 315 TYR A N 1
ATOM 2440 C CA . TYR A 1 315 ? 9.501 2.900 -6.928 1.00 76.94 315 TYR A CA 1
ATOM 2441 C C . TYR A 1 315 ? 10.239 4.209 -6.596 1.00 76.94 315 TYR A C 1
ATOM 2443 O O . TYR A 1 315 ? 11.276 4.543 -7.162 1.00 76.94 315 TYR A O 1
ATOM 2451 N N . GLY A 1 316 ? 9.739 4.919 -5.580 1.00 70.94 316 GLY A N 1
ATOM 2452 C CA . GLY A 1 316 ? 10.368 6.129 -5.048 1.00 70.94 316 GLY A CA 1
ATOM 2453 C C . GLY A 1 316 ? 10.095 7.399 -5.829 1.00 70.94 316 GLY A C 1
ATOM 2454 O O . GLY A 1 316 ? 10.819 8.367 -5.623 1.00 70.94 316 GLY A O 1
ATOM 2455 N N . THR A 1 317 ? 9.064 7.403 -6.672 1.00 77.00 317 THR A N 1
ATOM 2456 C CA . THR A 1 317 ? 8.614 8.601 -7.386 1.00 77.00 317 THR A CA 1
ATOM 2457 C C . THR A 1 317 ? 7.831 9.566 -6.497 1.00 77.00 317 THR A C 1
ATOM 2459 O O . THR A 1 317 ? 7.808 10.753 -6.797 1.00 77.00 317 THR A O 1
ATOM 2462 N N . THR A 1 318 ? 7.236 9.098 -5.388 1.00 82.06 318 THR A N 1
ATOM 2463 C CA . THR A 1 318 ? 6.453 9.960 -4.488 1.00 82.06 318 THR A CA 1
ATOM 2464 C C . THR A 1 318 ? 7.326 11.069 -3.901 1.00 82.06 318 THR A C 1
ATOM 2466 O O . THR A 1 318 ? 8.296 10.768 -3.188 1.00 82.06 318 THR A O 1
ATOM 2469 N N . PRO A 1 319 ? 6.983 12.345 -4.144 1.00 82.75 319 PRO A N 1
ATOM 2470 C CA . PRO A 1 319 ? 7.732 13.459 -3.599 1.00 82.75 319 PRO A CA 1
ATOM 2471 C C . PRO A 1 319 ? 7.557 13.527 -2.078 1.00 82.75 319 PRO A C 1
ATOM 2473 O O . PRO A 1 319 ? 6.537 13.139 -1.503 1.00 82.75 319 PRO A O 1
ATOM 2476 N N . LEU A 1 320 ? 8.580 14.040 -1.393 1.00 84.12 320 LEU A N 1
ATOM 2477 C CA . LEU A 1 320 ? 8.582 14.130 0.068 1.00 84.12 320 LEU A CA 1
ATOM 2478 C C . LEU A 1 320 ? 7.452 15.033 0.595 1.00 84.12 320 LEU A C 1
ATOM 2480 O O . LEU A 1 320 ? 6.916 14.762 1.668 1.00 84.12 320 LEU A O 1
ATOM 2484 N N . SER A 1 321 ? 7.061 16.062 -0.165 1.00 87.44 321 SER A N 1
ATOM 2485 C CA . SER A 1 321 ? 5.912 16.926 0.137 1.00 87.44 321 SER A CA 1
ATOM 2486 C C . SER A 1 321 ? 4.619 16.130 0.292 1.00 87.44 321 SER A C 1
ATOM 2488 O O . SER A 1 321 ? 3.896 16.317 1.267 1.00 87.44 321 SER A O 1
ATOM 2490 N N . ASP A 1 322 ? 4.369 15.204 -0.627 1.00 87.50 322 ASP A N 1
ATOM 2491 C CA . ASP A 1 322 ? 3.119 14.453 -0.721 1.00 87.50 322 ASP A CA 1
ATOM 2492 C C . ASP A 1 322 ? 3.061 13.381 0.360 1.00 87.50 322 ASP A C 1
ATOM 2494 O O . ASP A 1 322 ? 2.025 13.181 0.995 1.00 87.50 322 ASP A O 1
ATOM 2498 N N . LEU A 1 323 ? 4.210 12.772 0.669 1.00 88.31 323 LEU A N 1
ATOM 2499 C CA . LEU A 1 323 ? 4.361 11.888 1.822 1.00 88.31 323 LEU A CA 1
ATOM 2500 C C . LEU A 1 323 ? 4.098 12.626 3.144 1.00 88.31 323 LEU A C 1
ATOM 2502 O O . LEU A 1 323 ? 3.405 12.098 4.018 1.00 88.31 323 LEU A O 1
ATOM 2506 N N . LEU A 1 324 ? 4.629 13.841 3.313 1.00 89.19 324 LEU A N 1
ATOM 2507 C CA . LEU A 1 324 ? 4.370 14.643 4.510 1.00 89.19 324 LEU A CA 1
ATOM 2508 C C . LEU A 1 324 ? 2.904 15.071 4.588 1.00 89.19 324 LEU A C 1
ATOM 2510 O O . LEU A 1 324 ? 2.311 14.968 5.661 1.00 89.19 324 LEU A O 1
ATOM 2514 N N . LEU A 1 325 ? 2.300 15.489 3.473 1.00 90.12 325 LEU A N 1
ATOM 2515 C CA . LEU A 1 325 ? 0.877 15.816 3.405 1.00 90.12 325 LEU A CA 1
ATOM 2516 C C . LEU A 1 325 ? 0.027 14.603 3.808 1.00 90.12 325 LEU A C 1
ATOM 2518 O O . LEU A 1 325 ? -0.864 14.720 4.648 1.00 90.12 325 LEU A O 1
ATOM 2522 N N . TRP A 1 326 ? 0.355 13.419 3.290 1.00 92.75 326 TRP A N 1
ATOM 2523 C CA . TRP A 1 326 ? -0.317 12.167 3.628 1.00 92.75 326 TRP A CA 1
ATOM 2524 C C . TRP A 1 326 ? -0.260 11.841 5.122 1.00 92.75 326 TRP A C 1
ATOM 2526 O O . TRP A 1 326 ? -1.284 11.605 5.767 1.00 92.75 326 TRP A O 1
ATOM 2536 N N . LEU A 1 327 ? 0.937 11.862 5.705 1.00 90.62 327 LEU A N 1
ATOM 2537 C CA . LEU A 1 327 ? 1.128 11.480 7.101 1.00 90.62 327 LEU A CA 1
ATOM 2538 C C . LEU A 1 327 ? 0.600 12.538 8.076 1.00 90.62 327 LEU A C 1
ATOM 2540 O O . LEU A 1 327 ? -0.050 12.193 9.063 1.00 90.62 327 LEU A O 1
ATOM 2544 N N . ILE A 1 328 ? 0.868 13.818 7.815 1.00 88.56 328 ILE A N 1
ATOM 2545 C CA . ILE A 1 328 ? 0.532 14.912 8.732 1.00 88.56 328 ILE A CA 1
ATOM 2546 C C . ILE A 1 328 ? -0.935 15.293 8.598 1.00 88.56 328 ILE A C 1
ATOM 2548 O O . ILE A 1 328 ? -1.629 15.374 9.607 1.00 88.56 328 ILE A O 1
ATOM 2552 N N . VAL A 1 329 ? -1.423 15.526 7.379 1.00 85.25 329 VAL A N 1
ATOM 2553 C CA . VAL A 1 329 ? -2.795 16.003 7.186 1.00 85.25 329 VAL A CA 1
ATOM 2554 C C . VAL A 1 329 ? -3.759 14.841 7.335 1.00 85.25 329 VAL A C 1
ATOM 2556 O O . VAL A 1 329 ? -4.590 14.866 8.236 1.00 85.25 329 VAL A O 1
ATOM 2559 N N . PHE A 1 330 ? -3.627 13.777 6.547 1.00 83.69 330 PHE A N 1
ATOM 2560 C CA . PHE A 1 330 ? -4.599 12.680 6.612 1.00 83.69 330 PHE A CA 1
ATOM 2561 C C . PHE A 1 330 ? -4.403 11.802 7.850 1.00 83.69 330 PHE A C 1
ATOM 2563 O O . PHE A 1 330 ? -5.369 11.524 8.568 1.00 83.69 330 PHE A O 1
ATOM 2570 N N . GLY A 1 331 ? -3.158 11.434 8.166 1.00 85.62 331 GLY A N 1
ATOM 2571 C CA . GLY A 1 331 ? -2.852 10.697 9.394 1.00 85.62 331 GLY A CA 1
ATOM 2572 C C . GLY A 1 331 ? -3.162 11.510 10.653 1.00 85.62 331 GLY A C 1
ATOM 2573 O O . GLY A 1 331 ? -3.788 10.996 11.584 1.00 85.62 331 GLY A O 1
ATOM 2574 N N . GLY A 1 332 ? -2.807 12.798 10.665 1.00 85.88 332 GLY A N 1
ATOM 2575 C CA . GLY A 1 332 ? -3.099 13.700 11.777 1.00 85.88 332 GLY A CA 1
ATOM 2576 C C . GLY A 1 332 ? -4.590 13.973 11.954 1.00 85.88 332 GLY A C 1
ATOM 2577 O O . GLY A 1 332 ? -5.069 13.890 13.081 1.00 85.88 332 GLY A O 1
ATOM 2578 N N . ILE A 1 333 ? -5.357 14.216 10.884 1.00 86.06 333 ILE A N 1
ATOM 2579 C CA . ILE A 1 333 ? -6.819 14.386 10.971 1.00 86.06 333 ILE A CA 1
ATOM 2580 C C . ILE A 1 333 ? -7.475 13.111 11.502 1.00 86.06 333 ILE A C 1
ATOM 2582 O O . ILE A 1 333 ? -8.319 13.200 12.396 1.00 86.06 333 ILE A O 1
ATOM 2586 N N . GLY A 1 334 ? -7.079 11.930 11.015 1.00 82.00 334 GLY A N 1
ATOM 2587 C CA . GLY A 1 334 ? -7.584 10.652 11.524 1.00 82.00 334 GLY A CA 1
ATOM 2588 C C . GLY A 1 334 ? -7.298 10.474 13.018 1.00 82.00 334 GLY A C 1
ATOM 2589 O O . GLY A 1 334 ? -8.196 10.150 13.797 1.00 82.00 334 GLY A O 1
ATOM 2590 N N . LEU A 1 335 ? -6.070 10.777 13.446 1.00 85.38 335 LEU A N 1
ATOM 2591 C CA . LEU A 1 335 ? -5.650 10.688 14.845 1.00 85.38 335 LEU A CA 1
ATOM 2592 C C . LEU A 1 335 ? -6.352 11.719 15.742 1.00 85.38 335 LEU A C 1
ATOM 2594 O O . LEU A 1 335 ? -6.843 11.378 16.819 1.00 85.38 335 LEU A O 1
ATOM 2598 N N . VAL A 1 336 ? -6.449 12.975 15.306 1.00 86.00 336 VAL A N 1
ATOM 2599 C CA . VAL A 1 336 ? -7.173 14.032 16.024 1.00 86.00 336 VAL A CA 1
ATOM 2600 C C . VAL A 1 336 ? -8.644 13.661 16.148 1.00 86.00 336 VAL A C 1
ATOM 2602 O O . VAL A 1 336 ? -9.207 13.791 17.234 1.00 86.00 336 VAL A O 1
ATOM 2605 N N . SER A 1 337 ? -9.246 13.138 15.077 1.00 84.50 337 SER A N 1
ATOM 2606 C CA . SER A 1 337 ? -10.625 12.654 15.085 1.00 84.50 337 SER A CA 1
ATOM 2607 C C . SER A 1 337 ? -10.785 11.530 16.101 1.00 84.50 337 SER A C 1
ATOM 2609 O O . SER A 1 337 ? -11.631 11.640 16.980 1.00 84.50 337 SER A O 1
ATOM 2611 N N . LEU A 1 338 ? -9.930 10.504 16.098 1.00 82.38 338 LEU A N 1
ATOM 2612 C CA . LEU A 1 338 ? -9.942 9.430 17.106 1.00 82.38 338 LEU A CA 1
ATOM 2613 C C . LEU A 1 338 ? -9.885 9.941 18.552 1.00 82.38 338 LEU A C 1
ATOM 2615 O O . LEU A 1 338 ? -10.483 9.351 19.453 1.00 82.38 338 LEU A O 1
ATOM 2619 N N . LEU A 1 339 ? -9.176 11.046 18.769 1.00 81.56 339 LEU A N 1
ATOM 2620 C CA . LEU A 1 339 ? -9.027 11.696 20.063 1.00 81.56 339 LEU A CA 1
ATOM 2621 C C . LEU A 1 339 ? -10.217 12.586 20.448 1.00 81.56 339 LEU A C 1
ATOM 2623 O O . LEU A 1 339 ? -10.269 13.055 21.586 1.00 81.56 339 LEU A O 1
ATOM 2627 N N . GLN A 1 340 ? -11.167 12.866 19.559 1.00 81.00 340 GLN A N 1
ATOM 2628 C CA . GLN A 1 340 ? -12.364 13.619 19.927 1.00 81.00 340 GLN A CA 1
ATOM 2629 C C . GLN A 1 340 ? -13.358 12.723 20.687 1.00 81.00 340 GLN A C 1
ATOM 2631 O O . GLN A 1 340 ? -13.568 11.565 20.312 1.00 81.00 340 GLN A O 1
ATOM 2636 N N . PRO A 1 341 ? -13.978 13.224 21.772 1.00 68.81 341 PRO A N 1
ATOM 2637 C CA . PRO A 1 341 ? -15.026 12.485 22.461 1.00 68.81 341 PRO A CA 1
ATOM 2638 C C . PRO A 1 341 ? -16.219 12.285 21.523 1.00 68.81 341 PRO A C 1
ATOM 2640 O O . PRO A 1 341 ? -16.608 13.200 20.793 1.00 68.81 341 PRO A O 1
ATOM 2643 N N . ARG A 1 342 ? -16.816 11.090 21.562 1.00 67.38 342 ARG A N 1
ATOM 2644 C CA . ARG A 1 342 ? -18.036 10.800 20.808 1.00 67.38 342 ARG A CA 1
ATOM 2645 C C . ARG A 1 342 ? -19.140 11.722 21.324 1.00 67.38 342 ARG A C 1
ATOM 2647 O O . ARG A 1 342 ? -19.489 11.670 22.504 1.00 67.38 342 ARG A O 1
ATOM 2654 N N . ARG A 1 343 ? -19.680 12.585 20.461 1.00 64.81 343 ARG A N 1
ATOM 2655 C CA . ARG A 1 343 ? -20.861 13.383 20.813 1.00 64.81 343 ARG A CA 1
ATOM 2656 C C . ARG A 1 343 ? -22.022 12.410 20.994 1.00 64.81 343 ARG A C 1
ATOM 2658 O O . ARG A 1 343 ? -22.350 11.681 20.058 1.00 64.81 343 ARG A O 1
ATOM 2665 N N . ARG A 1 344 ? -22.617 12.360 22.192 1.00 58.44 344 ARG A N 1
ATOM 2666 C CA . ARG A 1 344 ? -23.864 11.611 22.384 1.00 58.44 344 ARG A CA 1
ATOM 2667 C C . ARG A 1 344 ? -24.899 12.181 21.407 1.00 58.44 344 ARG A C 1
ATOM 2669 O O . ARG A 1 344 ? -25.010 13.411 21.337 1.00 58.44 344 ARG A O 1
ATOM 2676 N N . PRO A 1 345 ? -25.622 11.341 20.647 1.00 56.22 345 PRO A N 1
ATOM 2677 C CA . PRO A 1 345 ? -26.789 11.827 19.930 1.00 56.22 345 PRO A CA 1
ATOM 2678 C C . PRO A 1 345 ? -27.706 12.478 20.968 1.00 56.22 345 PRO A C 1
ATOM 2680 O O . PRO A 1 345 ? -27.934 11.903 22.034 1.00 56.22 345 PRO A O 1
ATOM 2683 N N . LYS A 1 346 ? -28.139 13.717 20.705 1.00 49.56 346 LYS A N 1
ATOM 2684 C CA . LYS A 1 346 ? -29.176 14.344 21.524 1.00 49.56 346 LYS A CA 1
ATOM 2685 C C . LYS A 1 346 ? -30.419 13.475 21.348 1.00 49.56 346 LYS A C 1
ATOM 2687 O O . LYS A 1 346 ? -30.930 13.396 20.234 1.00 49.56 346 LYS A O 1
ATOM 2692 N N . SER A 1 347 ? -30.775 12.753 22.407 1.00 51.12 347 SER A N 1
ATOM 2693 C CA . SER A 1 347 ? -32.018 11.991 22.516 1.00 51.12 347 SER A CA 1
ATOM 2694 C C . SER A 1 347 ? -33.212 12.922 22.483 1.00 51.12 347 SER A C 1
ATOM 2696 O O . SER A 1 347 ? -33.113 13.954 23.194 1.00 51.12 347 SER A O 1
#

Radius of gyration: 25.76 Å; chains: 1; bounding box: 60×44×83 Å

Secondary structure (DSSP, 8-state):
-HHHHHHHHHHHT-HHHHHHHHHHHHHHHHHTT-GGGT---HHHHHHHHTHHHHHHHHHHHHHHHHHHHTS-HHHHHHHH-S-THHHHHHHHHHHHHHHHHHHHHHHHHHHS-------SEEEEEPPPPEEPTTSEEEESS---TT-EEEEEEEESSPPPTT--EEETTTEEE-TTPPEEE-----B-TTT-PEEEE-TTS---S-TTSEEEEEEEEEEEEEPP-STTHHHHHHHHHHHHHHHHHHHHHHHHHHH---HHHHHHHHHHHHHHHSS------TTS-HHHHHHHHHHHTS---TTTS--GGGHHHHTT-S-HHHHHIIIIIIIHHHHHHHTSPPPPP--

pLDDT: mean 73.92, std 14.51, range [41.59, 95.06]

Foldseek 3Di:
DVVLLVVLLCQLVPVVNVVVLLVQLLVLLVQCADPVNVNVDPQSSLQSLLVSLLSSLLSLLQVLLCCVPVVVVLVVCVVVDLALVNLVSSLVSSLVVLVVSLVSSVVSNVVRDDPDPDDQWDKDQPDFFDQDPQRKTKDQADFDPPKKKWWAWDALDADDQPDWDQDPQQGTDGHPHTGIDDQDPPPDPPRRMRIDRPVPQDPDPDNGGTDTPSRPMIMIFGADDDPCQSVQLSVLSSLLSSLLSLQLSLCCQAVVDRSVVSSVVSVLVSVLLLDPQDDQPPPDDPVVNVSNVVSVVAANSVCSSRHDPCNSGNPPVRDPVRSCCSCCVSNVVSNVSSSDRHDDPPD

Sequence (347 aa):
MMLLTRRFLWQLLDWRGLLFPAVLFLAAAQLSSNHTLGTQSLGDYLALASLAPIWLIYRACDLSHQRLHAQGWADEEVLRSPTKRLPLSEFLAACLALLLLLTLAGAAKSISTPTSTDSPQLSYRALPFQPTDEGHLLRAQTWPNGSQLFLTLHWANLPDPAATISHPDFGSLRPGEMLKINPKLIPANDDGYWVFDFHKIGLSDDQSAPKLATDMSRMAIPRPKGPLVLPLSLLRMAAFFLPLLAAALALVRHTSIRPLLATASTLIFGWMTTWPALDSPASASPIARFVWSASQALPDLSGLLTLGHDWELQYGTTPLSDLLLWLIVFGGIGLVSLLQPRRRPKS